Protein AF-A0AAD4F9X4-F1 (afdb_monomer_lite)

Foldseek 3Di:
DDDDDDDDDPDDDPQWFDKDWPPPPWLDDDSVQQLPPDASPSQDADPDAAAAEQFWAKTKMFTSDQKKKKFKFKDWDRRCRRVRDHGQFAIFMKGDGTIAMPGTRHRDPPDPDAQQTKMKMKMWIATAVAFIGIIMGIYGYHNDDPDDCVVRHDDDPGIDTPGGNDPDGNRGDHPDPPPPPPDDDDDDDDDDDDDPDPPPPPDPVPVVVVVVVVVVVVVWAKDPDDQKDWDQDPVQKIFIFGRWTWTDDPVVRDIDTHGDTDTGHPVVVPPVCVVVDDPVVVVVVVVVVVVVVVVVVVVPDDDDDDDDDDDDDDDDDDDDPDDDPDDDDDDD

Structure (mmCIF, N/CA/C/O backbone):
data_AF-A0AAD4F9X4-F1
#
_entry.id   AF-A0AAD4F9X4-F1
#
loop_
_atom_site.group_PDB
_atom_site.id
_atom_site.type_symbol
_atom_site.label_atom_id
_atom_site.label_alt_id
_atom_site.label_comp_id
_atom_site.label_asym_id
_atom_site.label_entity_id
_atom_site.label_seq_id
_atom_site.pdbx_PDB_ins_code
_atom_site.Cartn_x
_atom_site.Cartn_y
_atom_site.Cartn_z
_atom_site.occupancy
_atom_site.B_iso_or_equiv
_atom_site.auth_seq_id
_atom_site.auth_comp_id
_atom_site.auth_asym_id
_atom_site.auth_atom_id
_atom_site.pdbx_PDB_model_num
ATOM 1 N N . MET A 1 1 ? -19.980 61.143 -4.850 1.00 38.59 1 MET A N 1
ATOM 2 C CA . MET A 1 1 ? -19.445 60.083 -3.972 1.00 38.59 1 MET A CA 1
ATOM 3 C C . MET A 1 1 ? -20.298 58.841 -4.179 1.00 38.59 1 MET A C 1
ATOM 5 O O . MET A 1 1 ? -21.405 58.800 -3.669 1.00 38.59 1 MET A O 1
ATOM 9 N N . PHE A 1 2 ? -19.834 57.884 -4.979 1.00 37.16 2 PHE A N 1
ATOM 10 C CA . PHE A 1 2 ? -20.423 56.544 -5.066 1.00 37.16 2 PHE A CA 1
ATOM 11 C C . PHE A 1 2 ? -19.309 55.560 -4.696 1.00 37.16 2 PHE A C 1
ATOM 13 O O . PHE A 1 2 ? -18.229 55.668 -5.282 1.00 37.16 2 PHE A O 1
ATOM 20 N N . PRO A 1 3 ? -19.492 54.681 -3.697 1.00 50.50 3 PRO A N 1
ATOM 21 C CA . PRO A 1 3 ? -18.441 53.762 -3.300 1.00 50.50 3 PRO A CA 1
ATOM 22 C C . PRO A 1 3 ? -18.391 52.590 -4.286 1.00 50.50 3 PRO A C 1
ATOM 24 O O . PRO A 1 3 ? -19.391 51.917 -4.531 1.00 50.50 3 PRO A O 1
ATOM 27 N N . ASN A 1 4 ? -17.207 52.355 -4.851 1.00 44.97 4 ASN A N 1
ATOM 28 C CA . ASN A 1 4 ? -16.884 51.159 -5.622 1.00 44.97 4 ASN A CA 1
ATOM 29 C C . ASN A 1 4 ? -16.900 49.941 -4.686 1.00 44.97 4 ASN A C 1
ATOM 31 O O . ASN A 1 4 ? -15.970 49.759 -3.904 1.00 44.97 4 ASN A O 1
ATOM 35 N N . SER A 1 5 ? -17.930 49.096 -4.770 1.00 50.75 5 SER A N 1
ATOM 36 C CA . SER A 1 5 ? -17.864 47.742 -4.209 1.00 50.75 5 SER A CA 1
ATOM 37 C C . SER A 1 5 ? -17.193 46.822 -5.221 1.00 50.75 5 SER A C 1
ATOM 39 O O . SER A 1 5 ? -17.798 46.409 -6.209 1.00 50.75 5 SER A O 1
ATOM 41 N N . VAL A 1 6 ? -15.916 46.538 -4.978 1.00 49.56 6 VAL A N 1
ATOM 42 C CA . VAL A 1 6 ? -15.156 45.495 -5.667 1.00 49.56 6 VAL A CA 1
ATOM 43 C C . VAL A 1 6 ? -15.648 44.149 -5.140 1.00 49.56 6 VAL A C 1
ATOM 45 O O . VAL A 1 6 ? -15.433 43.815 -3.978 1.00 49.56 6 VAL A O 1
ATOM 48 N N . LEU A 1 7 ? -16.345 43.391 -5.986 1.00 49.72 7 LEU A N 1
ATOM 49 C CA . LEU A 1 7 ? -16.761 42.022 -5.698 1.00 49.72 7 LEU A CA 1
ATOM 50 C C . LEU A 1 7 ? -15.552 41.099 -5.913 1.00 49.72 7 LEU A C 1
ATOM 52 O O . LEU A 1 7 ? -15.241 40.716 -7.039 1.00 49.72 7 LEU A O 1
ATOM 56 N N . THR A 1 8 ? -14.833 40.779 -4.841 1.00 45.91 8 THR A N 1
ATOM 57 C CA . THR A 1 8 ? -13.779 39.758 -4.845 1.00 45.91 8 THR A CA 1
ATOM 58 C C . THR A 1 8 ? -14.410 38.376 -5.019 1.00 45.91 8 THR A C 1
ATOM 60 O O . THR A 1 8 ? -14.982 37.829 -4.077 1.00 45.91 8 THR A O 1
ATOM 63 N N . LEU A 1 9 ? -14.317 37.807 -6.226 1.00 49.47 9 LEU A N 1
ATOM 64 C CA . LEU A 1 9 ? -14.538 36.378 -6.460 1.00 49.47 9 LEU A CA 1
ATOM 65 C C . LEU A 1 9 ? -13.417 35.607 -5.747 1.00 49.47 9 LEU A C 1
ATOM 67 O O . LEU A 1 9 ? -12.280 35.584 -6.216 1.00 49.47 9 LEU A O 1
ATOM 71 N N . ALA A 1 10 ? -13.725 35.001 -4.603 1.00 47.09 10 ALA A N 1
ATOM 72 C CA . ALA A 1 10 ? -12.847 34.023 -3.978 1.00 47.09 10 ALA A CA 1
ATOM 73 C C . ALA A 1 10 ? -12.822 32.767 -4.864 1.00 47.09 10 ALA A C 1
ATOM 75 O O . ALA A 1 10 ? -13.781 31.996 -4.892 1.00 47.09 10 ALA A O 1
ATOM 76 N N . PHE A 1 11 ? -11.746 32.591 -5.630 1.00 42.88 11 PHE A N 1
ATOM 77 C CA . PHE A 1 11 ? -11.423 31.310 -6.247 1.00 42.88 11 PHE A CA 1
ATOM 78 C C . PHE A 1 11 ? -11.054 30.339 -5.121 1.00 42.88 11 PHE A C 1
ATOM 80 O O . PHE A 1 11 ? -9.988 30.462 -4.521 1.00 42.88 11 PHE A O 1
ATOM 87 N N . LEU A 1 12 ? -11.950 29.403 -4.802 1.00 43.31 12 LEU A N 1
ATOM 88 C CA . LEU A 1 12 ? -11.585 28.212 -4.039 1.00 43.31 12 LEU A CA 1
ATOM 89 C C . LEU A 1 12 ? -10.582 27.415 -4.892 1.00 43.31 12 LEU A C 1
ATOM 91 O O . LEU A 1 12 ? -10.897 27.131 -6.052 1.00 43.31 12 LEU A O 1
ATOM 95 N N . PRO A 1 13 ? -9.380 27.093 -4.382 1.00 45.94 13 PRO A N 1
ATOM 96 C CA . PRO A 1 13 ? -8.468 26.217 -5.099 1.00 45.94 13 PRO A CA 1
ATOM 97 C C . PRO A 1 13 ? -9.137 24.848 -5.226 1.00 45.94 13 PRO A C 1
ATOM 99 O O . PRO A 1 13 ? -9.609 24.298 -4.233 1.00 45.94 13 PRO A O 1
ATOM 102 N N . LEU A 1 14 ? -9.205 24.309 -6.444 1.00 48.84 14 LEU A N 1
ATOM 103 C CA . LEU A 1 14 ? -9.504 22.893 -6.620 1.00 48.84 14 LEU A CA 1
ATOM 104 C C . LEU A 1 14 ? -8.343 22.126 -5.981 1.00 48.84 14 LEU A C 1
ATOM 106 O O . LEU A 1 14 ? -7.238 22.133 -6.518 1.00 48.84 14 LEU A O 1
ATOM 110 N N . SER A 1 15 ? -8.563 21.547 -4.801 1.00 52.28 15 SER A N 1
ATOM 111 C CA . SER A 1 15 ? -7.583 20.674 -4.160 1.00 52.28 15 SER A CA 1
ATOM 112 C C . SER A 1 15 ? -7.560 19.354 -4.918 1.00 52.28 15 SER A C 1
ATOM 114 O O . SER A 1 15 ? -8.462 18.527 -4.787 1.00 52.28 15 SER A O 1
ATOM 116 N N . LEU A 1 16 ? -6.548 19.197 -5.758 1.00 60.75 16 LEU A N 1
ATOM 117 C CA . LEU A 1 16 ? -6.219 17.943 -6.415 1.00 60.75 16 LEU A CA 1
ATOM 118 C C . LEU A 1 16 ? -5.793 16.923 -5.337 1.00 60.75 16 LEU A C 1
ATOM 120 O O . LEU A 1 16 ? -5.043 17.265 -4.429 1.00 60.75 16 LEU A O 1
ATOM 124 N N . ALA A 1 17 ? -6.339 15.702 -5.370 1.00 75.81 17 ALA A N 1
ATOM 125 C CA . ALA A 1 17 ? -6.185 14.708 -4.297 1.00 75.81 17 ALA A CA 1
ATOM 126 C C . ALA A 1 17 ? -4.885 13.882 -4.380 1.00 75.81 17 ALA A C 1
ATOM 128 O O . ALA A 1 17 ? -4.858 12.722 -3.972 1.00 75.81 17 ALA A O 1
ATOM 129 N N . HIS A 1 18 ? -3.836 14.473 -4.943 1.00 90.25 18 HIS A N 1
ATOM 130 C CA . HIS A 1 18 ? -2.575 13.824 -5.279 1.00 90.25 18 HIS A CA 1
ATOM 131 C C . HIS A 1 18 ? -1.761 13.447 -4.040 1.00 90.25 18 HIS A C 1
ATOM 133 O O . HIS A 1 18 ? -1.942 13.981 -2.937 1.00 90.25 18 HIS A O 1
ATOM 139 N N . PHE A 1 19 ? -0.853 12.493 -4.215 1.00 95.06 19 PHE A N 1
ATOM 140 C CA . PHE A 1 19 ? 0.138 12.164 -3.197 1.00 95.06 19 PHE A CA 1
ATOM 141 C C . PHE A 1 19 ? 1.495 11.913 -3.846 1.00 95.06 19 PHE A C 1
ATOM 143 O O . PHE A 1 19 ? 1.617 11.845 -5.060 1.00 95.06 19 PHE A O 1
ATOM 150 N N . GLN A 1 20 ? 2.558 11.789 -3.057 1.00 96.62 20 GLN A N 1
ATOM 151 C CA . GLN A 1 20 ? 3.871 11.391 -3.572 1.00 96.62 20 GLN A CA 1
ATOM 152 C C . GLN A 1 20 ? 4.483 10.314 -2.690 1.00 96.62 20 GLN A C 1
ATOM 154 O O . GLN A 1 20 ? 4.609 10.501 -1.480 1.00 96.62 20 GLN A O 1
ATOM 159 N N . LEU A 1 21 ? 4.918 9.211 -3.295 1.00 97.69 21 LEU A N 1
ATOM 160 C CA . LEU A 1 21 ? 5.716 8.192 -2.621 1.00 97.69 21 LEU A CA 1
ATOM 161 C C . LEU A 1 21 ? 7.178 8.656 -2.562 1.00 97.69 21 LEU A C 1
ATOM 163 O O . LEU A 1 21 ? 7.854 8.745 -3.586 1.00 97.69 21 LEU A O 1
ATOM 167 N N . LYS A 1 22 ? 7.663 8.991 -1.362 1.00 96.88 22 LYS A N 1
ATOM 168 C CA . LYS A 1 22 ? 9.029 9.495 -1.135 1.00 96.88 22 LYS A CA 1
ATOM 169 C C . LYS A 1 22 ? 10.004 8.393 -0.734 1.00 96.88 22 LYS A C 1
ATOM 171 O O . LYS A 1 22 ? 11.167 8.444 -1.124 1.00 96.88 22 LYS A O 1
ATOM 176 N N . PHE A 1 23 ? 9.536 7.422 0.045 1.00 97.12 23 PHE A N 1
ATOM 177 C CA . PHE A 1 23 ? 10.316 6.254 0.433 1.00 97.12 23 PHE A CA 1
ATOM 178 C C . PHE A 1 23 ? 9.410 5.016 0.535 1.00 97.12 23 PHE A C 1
ATOM 180 O O . PHE A 1 23 ? 8.341 5.124 1.133 1.00 97.12 23 PHE A O 1
ATOM 187 N N . PRO A 1 24 ? 9.823 3.840 0.033 1.00 97.00 24 PRO A N 1
ATOM 188 C CA . PRO A 1 24 ? 10.996 3.595 -0.816 1.00 97.00 24 PRO A CA 1
ATOM 189 C C . PRO A 1 24 ? 10.985 4.433 -2.102 1.00 97.00 24 PRO A C 1
ATOM 191 O O . PRO A 1 24 ? 9.965 5.036 -2.432 1.00 97.00 24 PRO A O 1
ATOM 194 N N . ALA A 1 25 ? 12.124 4.529 -2.796 1.00 96.38 25 ALA A N 1
ATOM 195 C CA . ALA A 1 25 ? 12.225 5.382 -3.980 1.00 96.38 25 ALA A CA 1
ATOM 196 C C . ALA A 1 25 ? 11.179 4.970 -5.032 1.00 96.38 25 ALA A C 1
ATOM 198 O O . ALA A 1 25 ? 11.119 3.803 -5.425 1.00 96.38 25 ALA A O 1
ATOM 199 N N . SER A 1 26 ? 10.335 5.916 -5.452 1.00 96.62 26 SER A N 1
ATOM 200 C CA . SER A 1 26 ? 9.275 5.646 -6.421 1.00 96.62 26 SER A CA 1
ATOM 201 C C . SER A 1 26 ? 9.825 5.498 -7.840 1.00 96.62 26 SER A C 1
ATOM 203 O O . SER A 1 26 ? 10.884 6.036 -8.183 1.00 96.62 26 SER A O 1
ATOM 205 N N . ARG A 1 27 ? 9.073 4.795 -8.695 1.00 96.56 27 ARG A N 1
ATOM 206 C CA . ARG A 1 27 ? 9.370 4.662 -10.132 1.00 96.56 27 ARG A CA 1
ATOM 207 C C . ARG A 1 27 ? 9.396 6.003 -10.856 1.00 96.56 27 ARG A C 1
ATOM 209 O O . ARG A 1 27 ? 10.154 6.184 -11.807 1.00 96.56 27 ARG A O 1
ATOM 216 N N . GLY A 1 28 ? 8.587 6.932 -10.374 1.00 94.75 28 GLY A N 1
ATOM 217 C CA . GLY A 1 28 ? 8.412 8.273 -10.893 1.00 94.75 28 GLY A CA 1
ATOM 218 C C . GLY A 1 28 ? 7.089 8.844 -10.401 1.00 94.75 28 GLY A C 1
ATOM 219 O O . GLY A 1 28 ? 6.343 8.180 -9.680 1.00 94.75 28 GLY A O 1
ATOM 220 N N . PHE A 1 29 ? 6.821 10.089 -10.778 1.00 95.38 29 PHE A N 1
ATOM 221 C CA . PHE A 1 29 ? 5.595 10.787 -10.421 1.00 95.38 29 PHE A CA 1
ATOM 222 C C . PHE A 1 29 ? 5.239 11.826 -11.488 1.00 95.38 29 PHE A C 1
ATOM 224 O O . PHE A 1 29 ? 6.117 12.524 -12.003 1.00 95.38 29 PHE A O 1
ATOM 231 N N . THR A 1 30 ? 3.957 11.912 -11.839 1.00 93.94 30 THR A N 1
ATOM 232 C CA . THR A 1 30 ? 3.375 12.955 -12.694 1.00 93.94 30 THR A CA 1
ATOM 233 C C . THR A 1 30 ? 1.878 13.037 -12.413 1.00 93.94 30 THR A C 1
ATOM 235 O O . THR A 1 30 ? 1.176 12.035 -12.545 1.00 93.94 30 THR A O 1
ATOM 238 N N . ASP A 1 31 ? 1.394 14.233 -12.077 1.00 89.81 31 ASP A N 1
ATOM 239 C CA . ASP A 1 31 ? 0.005 14.475 -11.665 1.00 89.81 31 ASP A CA 1
ATOM 240 C C . ASP A 1 31 ? -1.024 13.977 -12.688 1.00 89.81 31 ASP A C 1
ATOM 242 O O . ASP A 1 31 ? -2.064 13.422 -12.327 1.00 89.81 31 ASP A O 1
ATOM 246 N N . ASP A 1 32 ? -0.723 14.154 -13.975 1.00 90.69 32 ASP A N 1
ATOM 247 C CA . ASP A 1 32 ? -1.632 13.834 -15.078 1.00 90.69 32 ASP A CA 1
ATOM 248 C C . ASP A 1 32 ? -1.873 12.329 -15.236 1.00 90.69 32 ASP A C 1
ATOM 250 O O . ASP A 1 32 ? -2.932 11.904 -15.702 1.00 90.69 32 ASP A O 1
ATOM 254 N N . THR A 1 33 ? -0.882 11.512 -14.881 1.00 93.62 33 THR A N 1
ATOM 255 C CA . THR A 1 33 ? -0.915 10.063 -15.097 1.00 93.62 33 THR A CA 1
ATOM 256 C C . THR A 1 33 ? -1.062 9.278 -13.810 1.00 93.62 33 THR A C 1
ATOM 258 O O . THR A 1 33 ? -1.193 8.064 -13.884 1.00 93.62 33 THR A O 1
ATOM 261 N N . GLU A 1 34 ? -1.108 9.925 -12.644 1.00 93.69 34 GLU A N 1
ATOM 262 C CA . GLU A 1 34 ? -1.166 9.243 -11.347 1.00 93.69 34 GLU A CA 1
ATOM 263 C C . GLU A 1 34 ? -2.391 8.316 -11.206 1.00 93.69 34 GLU A C 1
ATOM 265 O O . GLU A 1 34 ? -2.328 7.279 -10.552 1.00 93.69 34 GLU A O 1
ATOM 270 N N . SER A 1 35 ? -3.494 8.628 -11.891 1.00 92.88 35 SER A N 1
ATOM 271 C CA . SER A 1 35 ? -4.690 7.768 -11.946 1.00 92.88 35 SER A CA 1
ATOM 272 C C . SER A 1 35 ? -4.563 6.548 -12.875 1.00 92.88 35 SER A C 1
ATOM 274 O O . SER A 1 35 ? -5.440 5.680 -12.891 1.00 92.88 35 SER A O 1
ATOM 276 N N . ASN A 1 36 ? -3.478 6.445 -13.647 1.00 93.69 36 ASN A N 1
ATOM 277 C CA . ASN A 1 36 ? -3.236 5.322 -14.543 1.00 93.69 36 ASN A CA 1
ATOM 278 C C . ASN A 1 36 ? -2.684 4.136 -13.753 1.00 93.69 36 ASN A C 1
ATOM 280 O O . ASN A 1 36 ? -1.540 4.124 -13.302 1.00 93.69 36 ASN A O 1
ATOM 284 N N . PHE A 1 37 ? -3.499 3.103 -13.622 1.00 93.19 37 PHE A N 1
ATOM 285 C CA . PHE A 1 37 ? -3.077 1.829 -13.062 1.00 93.19 37 PHE A CA 1
ATOM 286 C C . PHE A 1 37 ? -2.064 1.118 -13.992 1.00 93.19 37 PHE A C 1
ATOM 288 O O . PHE A 1 37 ? -2.270 1.150 -15.208 1.00 93.19 37 PHE A O 1
ATOM 295 N N . PRO A 1 38 ? -1.049 0.403 -13.461 1.00 94.31 38 PRO A N 1
ATOM 296 C CA . PRO A 1 38 ? -0.793 0.141 -12.040 1.00 94.31 38 PRO A CA 1
ATOM 297 C C . PRO A 1 38 ? 0.112 1.143 -11.319 1.00 94.31 38 PRO A C 1
ATOM 299 O O . PRO A 1 38 ? 0.056 1.193 -10.095 1.00 94.31 38 PRO A O 1
ATOM 302 N N . CYS A 1 39 ? 0.953 1.907 -12.012 1.00 96.81 39 CYS A N 1
ATOM 303 C CA . CYS A 1 39 ? 2.027 2.667 -11.359 1.00 96.81 39 CYS A CA 1
ATOM 304 C C . CYS A 1 39 ? 2.029 4.157 -11.712 1.00 96.81 39 CYS A C 1
ATOM 306 O O . CYS A 1 39 ? 3.088 4.777 -11.792 1.00 96.81 39 CYS A O 1
ATOM 308 N N . GLY A 1 40 ? 0.856 4.732 -11.969 1.00 94.94 40 GLY A N 1
ATOM 309 C CA . GLY A 1 40 ? 0.718 6.152 -12.278 1.00 94.94 40 GLY A CA 1
ATOM 310 C C . GLY A 1 40 ? 1.330 6.527 -13.630 1.00 94.94 40 GLY A C 1
ATOM 311 O O . GLY A 1 40 ? 1.842 7.632 -13.794 1.00 94.94 40 GLY A O 1
ATOM 312 N N . GLY A 1 41 ? 1.344 5.589 -14.586 1.00 95.00 41 GLY A N 1
ATOM 313 C CA . GLY A 1 41 ? 2.007 5.735 -15.887 1.00 95.00 41 GLY A CA 1
ATOM 314 C C . GLY A 1 41 ? 3.499 5.374 -15.907 1.00 95.00 41 GLY A C 1
ATOM 315 O O . GLY A 1 41 ? 4.118 5.458 -16.965 1.00 95.00 41 GLY A O 1
ATOM 316 N N . PHE A 1 42 ? 4.077 4.947 -14.777 1.00 96.12 42 PHE A N 1
ATOM 317 C CA . PHE A 1 42 ? 5.467 4.484 -14.665 1.00 96.12 42 PHE A CA 1
ATOM 318 C C . PHE A 1 42 ? 5.537 2.951 -14.557 1.00 96.12 42 PHE A C 1
ATOM 320 O O . PHE A 1 42 ? 5.927 2.385 -13.532 1.00 96.12 42 PHE A O 1
ATOM 327 N N . ASP A 1 43 ? 5.119 2.263 -15.618 1.00 93.88 43 ASP A N 1
ATOM 328 C CA . ASP A 1 43 ? 4.923 0.804 -15.596 1.00 93.88 43 ASP A CA 1
ATOM 329 C C . ASP A 1 43 ? 6.231 0.005 -15.724 1.00 93.88 43 ASP A C 1
ATOM 331 O O . ASP A 1 43 ? 6.293 -1.161 -15.320 1.00 93.88 43 ASP A O 1
ATOM 335 N N . ASP A 1 44 ? 7.299 0.643 -16.208 1.00 94.25 44 ASP A N 1
ATOM 336 C CA . ASP A 1 44 ? 8.627 0.044 -16.299 1.00 94.25 44 ASP A CA 1
ATOM 337 C C . ASP A 1 44 ? 9.311 -0.032 -14.930 1.00 94.25 44 ASP A C 1
ATOM 339 O O . ASP A 1 44 ? 9.380 0.935 -14.172 1.00 94.25 44 ASP A O 1
ATOM 343 N N . VAL A 1 45 ? 9.858 -1.207 -14.630 1.00 94.50 45 VAL A N 1
ATOM 344 C CA . VAL A 1 45 ? 10.594 -1.486 -13.394 1.00 94.50 45 VAL A CA 1
ATOM 345 C C . VAL A 1 45 ? 11.928 -0.733 -13.377 1.00 94.50 45 VAL A C 1
ATOM 347 O O . VAL A 1 45 ? 12.672 -0.732 -14.362 1.00 94.50 45 VAL A O 1
ATOM 350 N N . GLN A 1 46 ? 12.286 -0.151 -12.233 1.00 91.81 46 GLN A N 1
ATOM 351 C CA . GLN A 1 46 ? 13.580 0.493 -12.034 1.00 91.81 46 GLN A CA 1
ATOM 352 C C . GLN A 1 46 ? 14.726 -0.519 -11.929 1.00 91.81 46 GLN A C 1
ATOM 354 O O . GLN A 1 46 ? 14.638 -1.549 -11.259 1.00 91.81 46 GLN A O 1
ATOM 359 N N . GLN A 1 47 ? 15.860 -0.176 -12.546 1.00 88.94 47 GLN A N 1
ATOM 360 C CA . GLN A 1 47 ? 17.083 -0.980 -12.453 1.00 88.94 47 GLN A CA 1
ATOM 361 C C . GLN A 1 47 ? 17.696 -0.937 -11.050 1.00 88.94 47 GLN A C 1
ATOM 363 O O . GLN A 1 47 ? 18.226 -1.936 -10.565 1.00 88.94 47 GLN A O 1
ATOM 368 N N . GLN A 1 48 ? 17.622 0.223 -10.395 1.00 93.56 48 GLN A N 1
ATOM 369 C CA . GLN A 1 48 ? 18.088 0.407 -9.029 1.00 93.56 48 GLN A CA 1
ATOM 370 C C . GLN A 1 48 ? 16.905 0.263 -8.075 1.00 93.56 48 GLN A C 1
ATOM 372 O O . GLN A 1 48 ? 15.996 1.086 -8.084 1.00 93.56 48 GLN A O 1
ATOM 377 N N . ARG A 1 49 ? 16.937 -0.789 -7.256 1.00 96.00 49 ARG A N 1
ATOM 378 C CA . ARG A 1 49 ? 15.911 -1.076 -6.251 1.00 96.00 49 ARG A CA 1
ATOM 379 C C . ARG A 1 49 ? 16.340 -0.590 -4.880 1.00 96.00 49 ARG A C 1
ATOM 381 O O . ARG A 1 49 ? 17.531 -0.562 -4.578 1.00 96.00 49 ARG A O 1
ATOM 388 N N . THR A 1 50 ? 15.363 -0.248 -4.051 1.00 96.31 50 THR A N 1
ATOM 389 C CA . THR A 1 50 ? 15.602 0.100 -2.645 1.00 96.31 50 THR A CA 1
ATOM 390 C C . THR A 1 50 ? 15.615 -1.166 -1.791 1.00 96.31 50 THR A C 1
ATOM 392 O O . THR A 1 50 ? 14.721 -2.000 -1.918 1.00 96.31 50 THR A O 1
ATOM 395 N N . ASP A 1 51 ? 16.584 -1.315 -0.894 1.00 97.06 51 ASP A N 1
ATOM 396 C CA . ASP A 1 51 ? 16.567 -2.418 0.071 1.00 97.06 51 ASP A CA 1
ATOM 397 C C . ASP A 1 51 ? 15.447 -2.201 1.098 1.00 97.06 51 ASP A C 1
ATOM 399 O O . ASP A 1 51 ? 15.375 -1.152 1.743 1.00 97.06 51 ASP A O 1
ATOM 403 N N . PHE A 1 52 ? 14.571 -3.193 1.257 1.00 96.75 52 PHE A N 1
ATOM 404 C CA . PHE A 1 52 ? 13.404 -3.117 2.133 1.00 96.75 52 PHE A CA 1
ATOM 405 C C . PHE A 1 52 ? 13.363 -4.316 3.098 1.00 96.75 52 PHE A C 1
ATOM 407 O O . PHE A 1 52 ? 13.433 -5.460 2.641 1.00 96.75 52 PHE A O 1
ATOM 414 N N . PRO A 1 53 ? 13.268 -4.107 4.425 1.00 95.75 53 PRO A N 1
ATOM 415 C CA . PRO A 1 53 ? 13.255 -5.199 5.388 1.00 95.75 53 PRO A CA 1
ATOM 416 C C . PRO A 1 53 ? 12.026 -6.093 5.227 1.00 95.75 53 PRO A C 1
ATOM 418 O O . PRO A 1 53 ? 10.894 -5.614 5.276 1.00 95.75 53 PRO A O 1
ATOM 421 N N . ILE A 1 54 ? 12.235 -7.408 5.151 1.00 95.12 54 ILE A 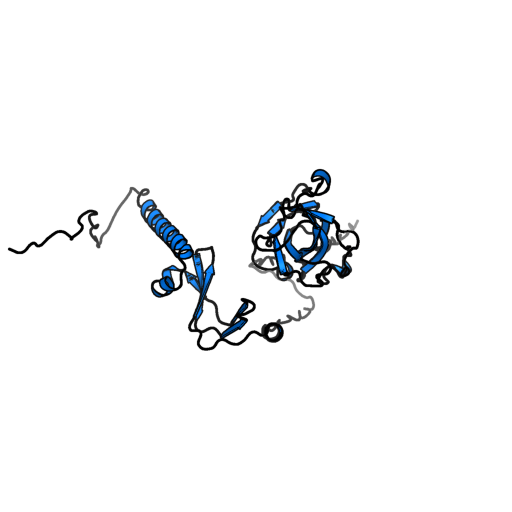N 1
ATOM 422 C CA . ILE A 1 54 ? 11.146 -8.402 5.139 1.00 95.12 54 ILE A CA 1
ATOM 423 C C . ILE A 1 54 ? 10.267 -8.255 6.391 1.00 95.12 54 ILE A C 1
ATOM 425 O O . ILE A 1 54 ? 9.041 -8.335 6.310 1.00 95.12 54 ILE A O 1
ATOM 429 N N . GLY A 1 55 ? 10.901 -8.000 7.542 1.00 92.38 55 GLY A N 1
ATOM 430 C CA . GLY A 1 55 ? 10.236 -7.866 8.839 1.00 92.38 55 GLY A CA 1
ATOM 431 C C . GLY A 1 55 ? 9.496 -6.546 9.069 1.00 92.38 55 GLY A C 1
ATOM 432 O O . GLY A 1 55 ? 8.852 -6.414 10.104 1.00 92.38 55 GLY A O 1
ATOM 433 N N . GLY A 1 56 ? 9.573 -5.586 8.144 1.00 93.06 56 GLY A N 1
ATOM 434 C CA . GLY A 1 56 ? 8.927 -4.283 8.292 1.00 93.06 56 GLY A CA 1
ATOM 435 C C . GLY A 1 56 ? 9.852 -3.119 7.968 1.00 93.06 56 GLY A C 1
ATOM 436 O O . GLY A 1 56 ? 10.898 -2.958 8.595 1.00 93.06 56 GLY A O 1
ATOM 437 N N . GLY A 1 57 ? 9.450 -2.286 7.011 1.00 94.44 57 GLY A N 1
ATOM 438 C CA . GLY A 1 57 ? 10.113 -1.023 6.691 1.00 94.44 57 GLY A CA 1
ATOM 439 C C . GLY A 1 57 ? 9.127 0.146 6.650 1.00 94.44 57 GLY A C 1
ATOM 440 O O . GLY A 1 57 ? 7.919 -0.077 6.519 1.00 94.44 57 GLY A O 1
ATOM 441 N N . PRO A 1 58 ? 9.613 1.393 6.762 1.00 96.88 58 PRO A N 1
ATOM 442 C CA . PRO A 1 58 ? 8.759 2.558 6.646 1.00 96.88 58 PRO A CA 1
ATOM 443 C C . PRO A 1 58 ? 8.328 2.796 5.198 1.00 96.88 58 PRO A C 1
ATOM 445 O O . PRO A 1 58 ? 9.076 2.518 4.258 1.00 96.88 58 PRO A O 1
ATOM 448 N N . ILE A 1 59 ? 7.148 3.385 5.028 1.00 97.81 59 ILE A N 1
ATOM 449 C CA . ILE A 1 59 ? 6.705 3.977 3.765 1.00 97.81 59 ILE A CA 1
ATOM 450 C C . ILE A 1 59 ? 6.410 5.453 4.017 1.00 97.81 59 ILE A C 1
ATOM 452 O O . ILE A 1 59 ? 5.506 5.787 4.781 1.00 97.81 59 ILE A O 1
ATOM 456 N N . GLN A 1 60 ? 7.184 6.327 3.375 1.00 97.62 60 GLN A N 1
ATOM 457 C CA . GLN A 1 60 ? 7.034 7.775 3.446 1.00 97.62 60 GLN A CA 1
ATOM 458 C C . GLN A 1 60 ? 6.201 8.276 2.275 1.00 97.62 60 GLN A C 1
ATOM 460 O O . GLN A 1 60 ? 6.588 8.129 1.113 1.00 97.62 60 GLN A O 1
ATOM 465 N N . LEU A 1 61 ? 5.116 8.961 2.603 1.00 97.38 61 LEU A N 1
ATOM 466 C CA . LEU A 1 61 ? 4.222 9.627 1.673 1.00 97.38 61 LEU A CA 1
ATOM 467 C C . LEU A 1 61 ? 4.248 11.139 1.909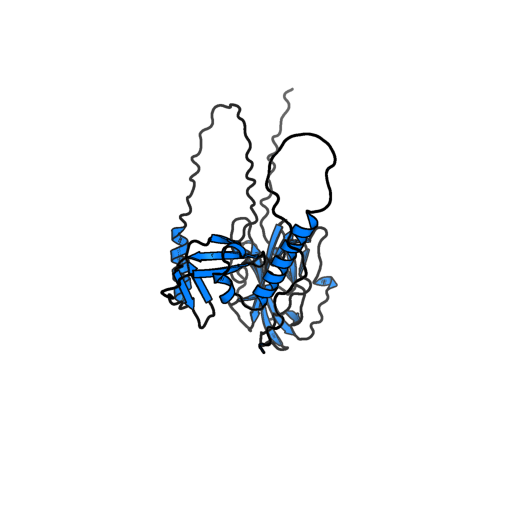 1.00 97.38 61 LEU A C 1
ATOM 469 O O . LEU A 1 61 ? 4.564 11.603 3.007 1.00 97.38 61 LEU A O 1
ATOM 473 N N . HIS A 1 62 ? 3.887 11.895 0.882 1.00 96.19 62 HIS A N 1
ATOM 474 C CA . HIS A 1 62 ? 3.519 13.302 0.973 1.00 96.19 62 HIS A CA 1
ATOM 475 C C . HIS A 1 62 ? 2.068 13.447 0.519 1.00 96.19 62 HIS A C 1
ATOM 477 O O . HIS A 1 62 ? 1.753 13.073 -0.608 1.00 96.19 62 HIS A O 1
ATOM 483 N N . MET A 1 63 ? 1.193 13.935 1.394 1.00 94.44 63 MET A N 1
ATOM 484 C CA . MET A 1 63 ? -0.245 14.048 1.151 1.00 94.44 63 MET A CA 1
ATOM 485 C C . MET A 1 63 ? -0.628 15.476 0.772 1.00 94.44 63 MET A C 1
ATOM 487 O O . MET A 1 63 ? -0.372 16.404 1.541 1.00 94.44 63 MET A O 1
ATOM 491 N N . GLU A 1 64 ? -1.304 15.648 -0.364 1.00 92.25 64 GLU A N 1
ATOM 492 C CA . GLU A 1 64 ? -1.783 16.961 -0.830 1.00 92.25 64 GLU A CA 1
ATOM 493 C C . GLU A 1 64 ? -3.299 17.141 -0.637 1.00 92.25 64 GLU A C 1
ATOM 495 O O . GLU A 1 64 ? -3.868 18.175 -0.989 1.00 92.25 64 GLU A O 1
ATOM 500 N N . HIS A 1 65 ? -3.952 16.173 0.014 1.00 88.75 65 HIS A N 1
ATOM 501 C CA . HIS A 1 65 ? -5.370 16.217 0.353 1.00 88.75 65 HIS A CA 1
ATOM 502 C C . HIS A 1 65 ? -5.588 16.075 1.868 1.00 88.75 65 HIS A C 1
ATOM 504 O O . HIS A 1 65 ? -4.924 15.253 2.498 1.00 88.75 65 HIS A O 1
ATOM 510 N N . PRO A 1 66 ? -6.525 16.834 2.474 1.00 89.12 66 PRO A N 1
ATOM 511 C CA . PRO A 1 66 ? -6.721 16.853 3.925 1.00 89.12 66 PRO A CA 1
ATOM 512 C C . PRO A 1 66 ? -7.238 15.539 4.510 1.00 89.12 66 PRO A C 1
ATOM 514 O O . PRO A 1 66 ? -7.059 15.310 5.701 1.00 89.12 66 PRO A O 1
ATOM 517 N N . GLN A 1 67 ? -7.906 14.705 3.714 1.00 90.88 67 GLN A N 1
ATOM 518 C CA . GLN A 1 67 ? -8.345 13.374 4.123 1.00 90.88 67 GLN A CA 1
ATOM 519 C C . GLN A 1 67 ? -8.221 12.401 2.960 1.00 90.88 67 GLN A C 1
ATOM 521 O O . GLN A 1 67 ? -8.785 12.655 1.894 1.00 90.88 67 GLN A O 1
ATOM 526 N N . THR A 1 68 ? -7.534 11.285 3.182 1.00 92.31 68 THR A N 1
ATOM 527 C CA . THR A 1 68 ? -7.226 10.314 2.132 1.00 92.31 68 THR A CA 1
ATOM 528 C C . THR A 1 68 ? -7.216 8.907 2.701 1.00 92.31 68 THR A C 1
ATOM 530 O O . THR A 1 68 ? -6.593 8.633 3.725 1.00 92.31 68 THR A O 1
ATOM 533 N N . ASN A 1 69 ? -7.885 7.995 2.012 1.00 94.31 69 ASN A N 1
ATOM 534 C CA . ASN A 1 69 ? -7.767 6.570 2.242 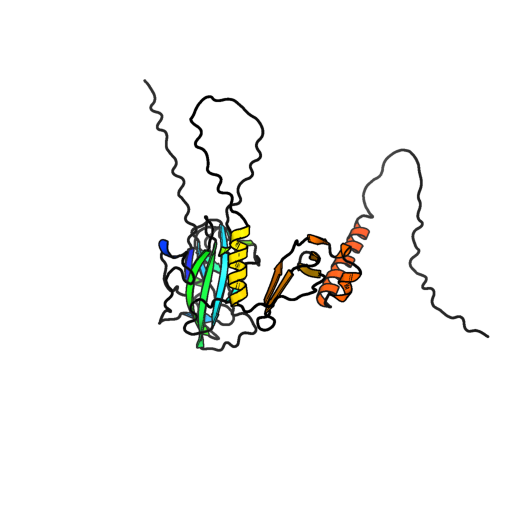1.00 94.31 69 ASN A CA 1
ATOM 535 C C . ASN A 1 69 ? -6.523 6.049 1.533 1.00 94.31 69 ASN A C 1
ATOM 537 O O . ASN A 1 69 ? -6.350 6.293 0.343 1.00 94.31 69 ASN A O 1
ATOM 541 N N . VAL A 1 70 ? -5.690 5.304 2.247 1.00 96.00 70 VAL A N 1
ATOM 542 C CA . VAL A 1 70 ? -4.407 4.787 1.768 1.00 96.00 70 VAL A CA 1
ATOM 543 C C . VAL A 1 70 ? -4.374 3.288 1.997 1.00 96.00 70 VAL A C 1
ATOM 545 O O . VAL A 1 70 ? -4.707 2.835 3.088 1.00 96.00 70 VAL A O 1
ATOM 548 N N . ALA A 1 71 ? -3.938 2.523 1.004 1.00 96.75 71 ALA A N 1
ATOM 549 C CA . ALA A 1 71 ? -3.619 1.107 1.141 1.00 96.75 71 ALA A CA 1
ATOM 550 C C . ALA A 1 71 ? -2.264 0.813 0.497 1.00 96.75 71 ALA A C 1
ATOM 552 O O . ALA A 1 71 ? -1.829 1.525 -0.412 1.00 96.75 71 ALA A O 1
ATOM 553 N N . VAL A 1 72 ? -1.609 -0.251 0.960 1.00 98.00 72 VAL A N 1
ATOM 554 C CA . VAL A 1 72 ? -0.335 -0.698 0.393 1.00 98.00 72 VAL A CA 1
ATOM 555 C C . VAL A 1 72 ? -0.469 -2.139 -0.055 1.00 98.00 72 VAL A C 1
ATOM 557 O O . VAL A 1 72 ? -0.778 -3.031 0.739 1.00 98.00 72 VAL A O 1
ATOM 560 N N . TYR A 1 73 ? -0.188 -2.358 -1.331 1.00 97.25 73 TYR A N 1
ATOM 561 C CA . TYR A 1 73 ? -0.115 -3.668 -1.946 1.00 97.25 73 TYR A CA 1
ATOM 562 C C . TYR A 1 73 ? 1.325 -4.000 -2.325 1.00 97.25 73 TYR A C 1
ATOM 564 O O . TYR A 1 73 ? 2.180 -3.127 -2.475 1.00 97.25 73 TYR A O 1
ATOM 572 N N . MET A 1 74 ? 1.600 -5.285 -2.493 1.00 96.94 74 MET A N 1
ATOM 573 C CA . MET A 1 74 ? 2.882 -5.800 -2.944 1.00 96.94 74 MET A CA 1
ATOM 574 C C . MET A 1 74 ? 2.693 -6.838 -4.042 1.00 96.94 74 MET A C 1
ATOM 576 O O . MET A 1 74 ? 1.659 -7.503 -4.145 1.00 96.94 74 MET A O 1
ATOM 580 N N . ALA A 1 75 ? 3.739 -7.000 -4.839 1.00 96.44 75 ALA A N 1
ATOM 581 C CA . ALA A 1 75 ? 3.897 -8.100 -5.766 1.00 96.44 75 ALA A CA 1
ATOM 582 C C . ALA A 1 75 ? 5.320 -8.653 -5.645 1.00 96.44 75 ALA A C 1
ATOM 584 O O . ALA A 1 75 ? 6.288 -7.892 -5.624 1.00 96.44 75 ALA A O 1
ATOM 585 N N . ILE A 1 76 ? 5.449 -9.977 -5.547 1.00 95.81 76 ILE A N 1
ATOM 586 C CA . ILE A 1 76 ? 6.750 -10.652 -5.471 1.00 95.81 76 ILE A CA 1
ATOM 587 C C . ILE A 1 76 ? 7.207 -11.008 -6.884 1.00 95.81 76 ILE A C 1
ATOM 589 O O . ILE A 1 76 ? 6.448 -11.587 -7.659 1.00 95.81 76 ILE A O 1
ATOM 593 N N . GLY A 1 77 ? 8.456 -10.690 -7.206 1.00 93.69 77 GLY A N 1
ATOM 594 C CA . GLY A 1 77 ? 9.055 -10.941 -8.509 1.00 93.69 77 GLY A CA 1
ATOM 595 C C . GLY A 1 77 ? 9.886 -9.766 -9.015 1.00 93.69 77 GLY A C 1
ATOM 596 O O . GLY A 1 77 ? 9.872 -8.666 -8.467 1.00 93.69 77 GLY A O 1
ATOM 597 N N . ASP A 1 78 ? 10.631 -10.012 -10.091 1.00 93.88 78 ASP A N 1
ATOM 598 C CA . ASP A 1 78 ? 11.432 -8.974 -10.742 1.00 93.88 78 ASP A CA 1
ATOM 599 C C . ASP A 1 78 ? 10.552 -8.015 -11.559 1.00 93.88 78 ASP A C 1
ATOM 601 O O . ASP A 1 78 ? 10.674 -6.805 -11.431 1.00 93.88 78 ASP A O 1
ATOM 605 N N . ASN A 1 79 ? 9.608 -8.518 -12.348 1.00 93.88 79 ASN A N 1
ATOM 606 C CA . ASN A 1 79 ? 8.679 -7.657 -13.072 1.00 93.88 79 ASN A CA 1
ATOM 607 C C . ASN A 1 79 ? 7.244 -8.150 -12.882 1.00 93.88 79 ASN A C 1
ATOM 609 O O . ASN A 1 79 ? 6.818 -9.059 -13.597 1.00 93.88 79 ASN A O 1
ATOM 613 N N . PRO A 1 80 ? 6.515 -7.596 -11.901 1.00 90.06 80 PRO A N 1
ATOM 614 C CA . PRO A 1 80 ? 5.173 -8.063 -11.592 1.00 90.06 80 PRO A CA 1
ATOM 615 C C . PRO A 1 80 ? 4.085 -7.525 -12.529 1.00 90.06 80 PRO A C 1
ATOM 617 O O . PRO A 1 80 ? 2.954 -7.993 -12.431 1.00 90.06 80 PRO A O 1
ATOM 620 N N . GLY A 1 81 ? 4.382 -6.568 -13.420 1.00 92.69 81 GLY A N 1
ATOM 621 C CA . GLY A 1 81 ? 3.359 -5.917 -14.243 1.00 92.69 81 GLY A CA 1
ATOM 622 C C . GLY A 1 81 ? 2.238 -5.323 -13.383 1.00 92.69 81 GLY A C 1
ATOM 623 O O . GLY A 1 81 ? 2.488 -4.458 -12.548 1.00 92.69 81 GLY A O 1
ATOM 624 N N . ASP A 1 82 ? 1.016 -5.821 -13.562 1.00 92.56 82 ASP A N 1
ATOM 625 C CA . ASP A 1 82 ? -0.182 -5.450 -12.801 1.00 92.56 82 ASP A CA 1
ATOM 626 C C . ASP A 1 82 ? -0.507 -6.378 -11.609 1.00 92.56 82 ASP A C 1
ATOM 628 O O . ASP A 1 82 ? -1.531 -6.204 -10.947 1.00 92.56 82 ASP A O 1
ATOM 632 N N . GLY A 1 83 ? 0.360 -7.344 -11.294 1.00 92.38 83 GLY A N 1
ATOM 633 C CA . GLY A 1 83 ? 0.134 -8.424 -10.323 1.00 92.38 83 GLY A CA 1
ATOM 634 C C . GLY A 1 83 ? 0.138 -8.044 -8.833 1.00 92.38 83 GLY A C 1
ATOM 635 O O . GLY A 1 83 ? 0.527 -8.865 -8.002 1.00 92.38 83 GLY A O 1
ATOM 636 N N . PHE A 1 84 ? -0.266 -6.827 -8.462 1.00 93.88 84 PHE A N 1
ATOM 637 C CA . PHE A 1 84 ? -0.319 -6.351 -7.073 1.00 93.88 84 PHE A CA 1
ATOM 638 C C . PHE A 1 84 ? -1.502 -6.959 -6.305 1.00 93.88 84 PHE A C 1
ATOM 640 O O . PHE A 1 84 ? -2.559 -6.350 -6.165 1.00 93.88 84 PHE A O 1
ATOM 647 N N . SER A 1 85 ? -1.332 -8.189 -5.814 1.00 91.12 85 SER A N 1
ATOM 648 C CA . SER A 1 85 ? -2.385 -8.943 -5.116 1.00 91.12 85 SER A CA 1
ATOM 649 C C . SER A 1 85 ? -2.146 -9.137 -3.616 1.00 91.12 85 SER A C 1
ATOM 651 O O . SER A 1 85 ? -3.041 -9.603 -2.914 1.00 91.12 85 SER A O 1
ATOM 653 N N . ILE A 1 86 ? -0.947 -8.840 -3.111 1.00 94.12 86 ILE A N 1
ATOM 654 C CA . ILE A 1 86 ? -0.597 -9.051 -1.700 1.00 94.12 86 ILE A CA 1
ATOM 655 C C . ILE A 1 86 ? -0.936 -7.785 -0.925 1.00 94.12 86 ILE A C 1
ATOM 657 O O . ILE A 1 86 ? -0.418 -6.722 -1.244 1.00 94.12 86 ILE A O 1
ATOM 661 N N . VAL A 1 87 ? -1.765 -7.888 0.110 1.00 94.81 87 VAL A N 1
ATOM 662 C CA . VAL A 1 87 ? -2.090 -6.750 0.980 1.00 94.81 87 VAL A CA 1
ATOM 663 C C . VAL A 1 87 ? -1.001 -6.603 2.039 1.00 94.81 87 VAL A C 1
ATOM 665 O O . VAL A 1 87 ? -0.921 -7.415 2.954 1.00 94.81 87 VAL A O 1
ATOM 668 N N . ALA A 1 88 ? -0.153 -5.585 1.901 1.00 94.88 88 ALA A N 1
ATOM 669 C CA . ALA A 1 88 ? 0.908 -5.272 2.861 1.00 94.88 88 ALA A CA 1
ATOM 670 C C . ALA A 1 88 ? 0.378 -4.445 4.036 1.00 94.88 88 ALA A C 1
ATOM 672 O O . ALA A 1 88 ? 0.735 -4.677 5.186 1.00 94.88 88 ALA A O 1
ATOM 673 N N . GLN A 1 89 ? -0.494 -3.486 3.724 1.00 95.25 89 GLN A N 1
ATOM 674 C CA . GLN A 1 89 ? -1.183 -2.642 4.686 1.00 95.25 89 GLN A CA 1
ATOM 675 C C . GLN A 1 89 ? -2.639 -2.519 4.249 1.00 95.25 89 GLN A C 1
ATOM 677 O O . GLN A 1 89 ? -2.925 -2.046 3.143 1.00 95.25 89 GLN A O 1
ATOM 682 N N . GLN A 1 90 ? -3.554 -2.938 5.125 1.00 93.88 90 GLN A N 1
ATOM 683 C CA . GLN A 1 90 ? -4.984 -2.746 4.911 1.00 93.88 90 GLN A CA 1
ATOM 684 C C . GLN A 1 90 ? -5.305 -1.250 4.866 1.00 93.88 90 GLN A C 1
ATOM 686 O O . GLN A 1 90 ? -4.609 -0.435 5.476 1.00 93.88 90 GLN A O 1
ATOM 691 N N . GLN A 1 91 ? -6.368 -0.898 4.145 1.00 93.75 91 GLN A N 1
ATOM 692 C CA . GLN A 1 91 ? -6.762 0.489 3.977 1.00 93.75 91 GLN A CA 1
ATOM 693 C C . GLN A 1 91 ? -6.932 1.203 5.328 1.00 93.75 91 GLN A C 1
ATOM 695 O O . GLN A 1 91 ? -7.555 0.692 6.260 1.00 93.75 91 GLN A O 1
ATOM 700 N N . LEU A 1 92 ? -6.385 2.407 5.413 1.00 94.31 92 LEU A N 1
ATOM 701 C CA . LEU A 1 92 ? -6.507 3.316 6.545 1.00 94.31 92 LEU A CA 1
ATOM 702 C C . LEU A 1 92 ? -6.887 4.704 6.041 1.00 94.31 92 LEU A C 1
ATOM 704 O O . LEU A 1 92 ? -6.605 5.048 4.895 1.00 94.31 92 LEU A O 1
ATOM 708 N N . GLN A 1 93 ? -7.542 5.491 6.882 1.00 94.44 93 GLN A N 1
ATOM 709 C CA . GLN A 1 93 ? -7.906 6.867 6.580 1.00 94.44 93 GLN A CA 1
ATOM 710 C C . GLN A 1 93 ? -6.939 7.809 7.288 1.00 94.44 93 GLN A C 1
ATOM 712 O O . GLN A 1 93 ? -6.909 7.884 8.518 1.00 94.44 93 GLN A O 1
ATOM 717 N N . VAL A 1 94 ? -6.163 8.551 6.508 1.00 93.94 94 VAL A N 1
ATOM 718 C CA . VAL A 1 94 ? -5.248 9.586 6.990 1.00 93.94 94 VAL A CA 1
ATOM 719 C C . VAL A 1 94 ? -5.948 10.935 6.929 1.00 93.94 94 VAL A C 1
ATOM 721 O O . VAL A 1 94 ? -6.629 11.236 5.951 1.00 93.94 94 VAL A O 1
ATOM 724 N N . SER A 1 95 ? -5.759 11.750 7.962 1.00 94.00 95 SER A N 1
ATOM 725 C CA . SER A 1 95 ? -6.169 13.149 8.004 1.00 94.00 95 SER A CA 1
ATOM 726 C C . SER A 1 95 ? -4.950 14.044 8.212 1.00 94.00 95 SER A C 1
ATOM 728 O O . SER A 1 95 ? -4.135 13.782 9.098 1.00 94.00 95 SER A O 1
ATOM 730 N N . GLY A 1 96 ? -4.865 15.119 7.433 1.00 91.81 96 GLY A N 1
ATOM 731 C CA . GLY A 1 96 ? -3.798 16.118 7.449 1.00 91.81 96 GLY A CA 1
ATOM 732 C C . GLY A 1 96 ? -3.135 16.307 6.079 1.00 91.81 96 GLY A C 1
ATOM 733 O O . GLY A 1 96 ? -3.413 15.576 5.135 1.00 91.81 96 GLY A O 1
ATOM 734 N N . LEU A 1 97 ? -2.256 17.308 5.985 1.00 92.88 97 LEU A N 1
ATOM 735 C CA . LEU A 1 97 ? -1.489 17.653 4.784 1.00 92.88 97 LEU A CA 1
ATOM 736 C C . LEU A 1 97 ? 0.016 17.537 5.063 1.00 92.88 97 LEU A C 1
ATOM 738 O O . LEU A 1 97 ? 0.481 17.901 6.147 1.00 92.88 97 LEU A O 1
ATOM 742 N N . GLY A 1 98 ? 0.782 17.120 4.057 1.00 94.81 98 GLY A N 1
ATOM 743 C CA . GLY A 1 98 ? 2.238 17.013 4.110 1.00 94.81 98 GLY A CA 1
ATOM 744 C C . GLY A 1 98 ? 2.748 15.597 4.372 1.00 94.81 98 GLY A C 1
ATOM 745 O O . GLY A 1 98 ? 2.134 14.609 3.973 1.00 94.81 98 GLY A O 1
ATOM 746 N N . ASP A 1 99 ? 3.920 15.502 4.998 1.00 96.50 99 ASP A N 1
ATOM 747 C CA . ASP A 1 99 ? 4.649 14.242 5.157 1.00 96.50 99 ASP A CA 1
ATOM 748 C C . ASP A 1 99 ? 3.949 13.287 6.131 1.00 96.50 99 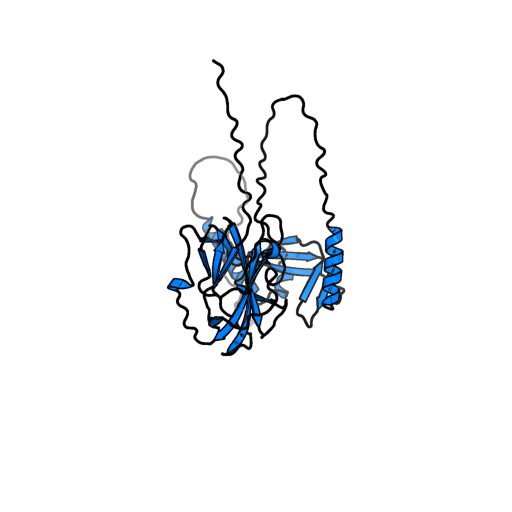ASP A C 1
ATOM 750 O O . ASP A 1 99 ? 3.678 13.641 7.276 1.00 96.50 99 ASP A O 1
ATOM 754 N N . PHE A 1 100 ? 3.702 12.057 5.693 1.00 96.62 100 PHE A N 1
ATOM 755 C CA . PHE A 1 100 ? 3.128 10.982 6.495 1.00 96.62 100 PHE A CA 1
ATOM 756 C C . PHE A 1 100 ? 3.925 9.695 6.328 1.00 96.62 100 PHE A C 1
ATOM 758 O O . PHE A 1 100 ? 4.185 9.261 5.208 1.00 96.62 100 PHE A O 1
ATOM 765 N N . CYS A 1 101 ? 4.279 9.067 7.442 1.00 96.88 101 CYS A N 1
ATOM 766 C CA . CYS A 1 101 ? 5.005 7.812 7.473 1.00 96.88 101 CYS A CA 1
ATOM 767 C C . CYS A 1 101 ? 4.149 6.674 8.034 1.00 96.88 101 CYS A C 1
ATOM 769 O O . CYS A 1 101 ? 3.689 6.719 9.178 1.00 96.88 101 CYS A O 1
ATOM 771 N N . LEU A 1 102 ? 4.049 5.596 7.259 1.00 95.25 102 LEU A N 1
ATOM 772 C CA . LEU A 1 102 ? 3.649 4.278 7.739 1.00 95.25 102 LEU A CA 1
ATOM 773 C C . LEU A 1 102 ? 4.887 3.587 8.311 1.00 95.25 102 LEU A C 1
ATOM 775 O O . LEU A 1 102 ? 5.760 3.181 7.554 1.00 95.25 102 LEU A O 1
ATOM 779 N N . GLY A 1 103 ? 4.990 3.487 9.637 1.00 86.56 103 GLY A N 1
ATOM 780 C CA . GLY A 1 103 ? 6.257 3.163 10.305 1.00 86.56 103 GLY A CA 1
ATOM 781 C C . GLY A 1 103 ? 6.802 1.746 10.084 1.00 86.56 103 GLY A C 1
ATOM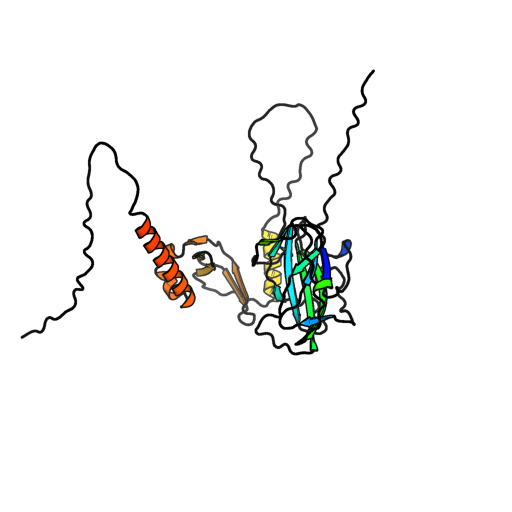 782 O O . GLY A 1 103 ? 8.017 1.570 10.064 1.00 86.56 103 GLY A O 1
ATOM 783 N N . SER A 1 104 ? 5.941 0.737 9.930 1.00 90.88 104 SER A N 1
ATOM 784 C CA . SER A 1 104 ? 6.377 -0.661 9.804 1.00 90.88 104 SER A CA 1
ATOM 785 C C . SER A 1 104 ? 5.426 -1.471 8.930 1.00 90.88 104 SER A C 1
ATOM 787 O O . SER A 1 104 ? 4.554 -2.177 9.433 1.00 90.88 104 SER A O 1
ATOM 789 N N . VAL A 1 105 ? 5.617 -1.394 7.616 1.00 95.25 105 VAL A N 1
ATOM 790 C CA . VAL A 1 105 ? 4.907 -2.233 6.646 1.00 95.25 105 VAL A CA 1
ATOM 791 C C . VAL A 1 105 ? 5.762 -3.459 6.356 1.00 95.25 105 VAL A C 1
ATOM 793 O O . VAL A 1 105 ? 6.858 -3.339 5.810 1.00 95.25 105 VAL A O 1
ATOM 796 N N . ALA A 1 106 ? 5.289 -4.632 6.771 1.00 94.81 106 ALA A N 1
ATOM 797 C CA . ALA A 1 106 ? 6.005 -5.900 6.642 1.00 94.81 106 ALA A CA 1
ATOM 798 C C . ALA A 1 106 ? 5.443 -6.756 5.506 1.00 94.81 106 ALA A C 1
ATOM 800 O O . ALA A 1 106 ? 4.304 -6.580 5.068 1.00 94.81 106 ALA A O 1
ATOM 801 N N . VAL A 1 107 ? 6.236 -7.726 5.051 1.00 94.62 107 VAL A N 1
ATOM 802 C CA . VAL A 1 107 ? 5.743 -8.743 4.121 1.00 94.62 107 VAL A CA 1
ATOM 803 C C . VAL A 1 107 ? 4.806 -9.696 4.877 1.00 94.62 107 VAL A C 1
ATOM 805 O O . VAL A 1 107 ? 5.227 -10.251 5.894 1.00 94.62 107 VAL A O 1
ATOM 808 N N . PRO A 1 108 ? 3.554 -9.911 4.421 1.00 92.31 108 PRO A N 1
ATOM 809 C CA . PRO A 1 108 ? 2.628 -10.818 5.091 1.00 92.31 108 PRO A CA 1
ATOM 810 C C . PRO A 1 108 ? 3.191 -12.232 5.246 1.00 92.31 108 PRO A C 1
ATOM 812 O O . PRO A 1 108 ? 3.877 -12.753 4.361 1.00 92.31 108 PRO A O 1
ATOM 815 N N . ALA A 1 109 ? 2.864 -12.873 6.369 1.00 87.88 109 ALA A N 1
ATOM 816 C CA . ALA A 1 109 ? 3.267 -14.247 6.637 1.00 87.88 109 ALA A CA 1
ATOM 817 C C . ALA A 1 109 ? 2.673 -15.225 5.604 1.00 87.88 109 ALA A C 1
ATOM 819 O O . ALA A 1 109 ? 1.590 -15.005 5.066 1.00 87.88 109 ALA A O 1
ATOM 820 N N . GLY A 1 110 ? 3.375 -16.332 5.347 1.00 84.69 110 GLY A N 1
ATOM 821 C CA . GLY A 1 110 ? 2.934 -17.367 4.400 1.00 84.69 110 GLY A CA 1
ATOM 822 C C . GLY A 1 110 ? 3.408 -17.167 2.957 1.00 84.69 110 GLY A C 1
ATOM 823 O O . GLY A 1 110 ? 3.080 -17.977 2.093 1.00 84.69 110 GLY A O 1
ATOM 824 N N . LEU A 1 111 ? 4.210 -16.132 2.692 1.00 87.81 111 LEU A N 1
ATOM 825 C CA . LEU A 1 111 ? 4.884 -15.934 1.410 1.00 87.81 111 LEU A CA 1
ATOM 826 C C . LEU A 1 111 ? 6.298 -16.529 1.444 1.00 87.81 111 LEU A C 1
ATOM 828 O O . LEU A 1 111 ? 7.055 -16.310 2.387 1.00 87.81 111 LEU A O 1
ATOM 832 N N . ASN A 1 112 ? 6.672 -17.256 0.388 1.00 86.62 112 ASN A N 1
ATOM 833 C CA . ASN A 1 112 ? 8.012 -17.830 0.229 1.00 86.62 112 ASN A CA 1
ATOM 834 C C . ASN A 1 112 ? 9.007 -16.755 -0.240 1.00 86.62 112 ASN A C 1
ATOM 836 O O . ASN A 1 112 ? 9.399 -16.736 -1.406 1.00 86.62 112 ASN A O 1
ATOM 840 N N . VAL A 1 113 ? 9.386 -15.846 0.659 1.00 93.06 113 VAL A N 1
ATOM 841 C CA . VAL A 1 113 ? 10.385 -14.798 0.403 1.00 93.06 113 VAL A CA 1
ATOM 842 C C . VAL A 1 113 ? 11.671 -15.067 1.182 1.00 93.06 113 VAL A C 1
ATOM 844 O O . VAL A 1 113 ? 11.644 -15.532 2.319 1.00 93.06 113 VAL A O 1
ATOM 847 N N . SER A 1 114 ? 12.807 -14.766 0.563 1.00 94.62 114 SER A N 1
ATOM 848 C CA . SER A 1 114 ? 14.135 -14.834 1.178 1.00 94.62 114 SER A CA 1
ATOM 849 C C . SER A 1 114 ? 14.913 -13.540 0.957 1.00 94.62 114 SER A C 1
ATOM 851 O O . SER A 1 114 ? 14.538 -12.713 0.125 1.00 94.62 114 SER A O 1
ATOM 853 N N . ASP A 1 115 ? 16.033 -13.391 1.657 1.00 96.19 115 ASP A N 1
ATOM 854 C CA . ASP A 1 115 ? 16.996 -12.317 1.406 1.00 96.19 115 ASP A CA 1
ATOM 855 C C . ASP A 1 115 ? 17.367 -12.244 -0.088 1.00 96.19 115 ASP A C 1
ATOM 857 O O . ASP A 1 115 ? 17.615 -13.272 -0.726 1.00 96.19 115 ASP A O 1
ATOM 861 N N . GLY A 1 116 ? 17.328 -11.040 -0.660 1.00 96.38 116 GLY A N 1
ATOM 862 C CA . GLY A 1 116 ? 17.552 -10.787 -2.084 1.00 96.38 116 GLY A CA 1
ATOM 863 C C . GLY A 1 116 ? 16.321 -10.965 -2.983 1.00 96.38 116 GLY A C 1
ATOM 864 O O . GLY A 1 116 ? 16.420 -10.750 -4.193 1.00 96.38 116 GLY A O 1
ATOM 865 N N . THR A 1 117 ? 15.159 -11.341 -2.439 1.00 97.19 117 THR A N 1
ATOM 866 C CA . THR A 1 117 ? 13.935 -11.490 -3.243 1.00 97.19 117 THR A CA 1
ATOM 867 C C . THR A 1 117 ? 13.493 -10.136 -3.775 1.00 97.19 117 THR A C 1
ATOM 869 O O . THR A 1 117 ? 13.266 -9.201 -3.016 1.00 97.19 117 THR A O 1
ATOM 872 N N . LYS A 1 118 ? 13.328 -10.018 -5.089 1.00 97.19 118 LYS A N 1
ATOM 873 C CA . LYS A 1 118 ? 12.825 -8.787 -5.700 1.00 97.19 118 LYS A CA 1
ATOM 874 C C . LYS A 1 118 ? 11.312 -8.690 -5.545 1.00 97.19 118 LYS A C 1
ATOM 876 O O . LYS A 1 118 ? 10.612 -9.699 -5.643 1.00 97.19 118 LYS A O 1
ATOM 881 N N . ALA A 1 119 ? 10.827 -7.481 -5.312 1.00 97.19 119 ALA A N 1
ATOM 882 C CA . ALA A 1 119 ? 9.410 -7.183 -5.211 1.00 97.19 119 ALA A CA 1
ATOM 883 C C . ALA A 1 119 ? 9.124 -5.756 -5.695 1.00 97.19 119 ALA A C 1
ATOM 885 O O . ALA A 1 119 ? 10.036 -4.942 -5.876 1.00 97.19 119 ALA A O 1
ATOM 886 N N . SER A 1 120 ? 7.845 -5.451 -5.870 1.00 97.81 120 SER A N 1
ATOM 887 C CA . SER A 1 120 ? 7.357 -4.092 -6.083 1.00 97.81 120 SER A CA 1
ATOM 888 C C . SER A 1 120 ? 6.266 -3.786 -5.064 1.00 97.81 120 SER A C 1
ATOM 890 O O . SER A 1 120 ? 5.395 -4.617 -4.803 1.00 97.81 120 SER A O 1
ATOM 892 N N . ILE A 1 121 ? 6.320 -2.588 -4.494 1.00 98.19 121 ILE A N 1
ATOM 893 C CA . ILE A 1 121 ? 5.314 -2.033 -3.590 1.00 98.19 121 ILE A CA 1
ATOM 894 C C . ILE A 1 121 ? 4.452 -1.075 -4.407 1.00 98.19 121 ILE A C 1
ATOM 896 O O . ILE A 1 121 ? 4.993 -0.251 -5.139 1.00 98.19 121 ILE A O 1
ATOM 900 N N . GLN A 1 122 ? 3.135 -1.166 -4.268 1.00 98.25 122 GLN A N 1
ATOM 901 C CA . GLN A 1 122 ? 2.174 -0.223 -4.830 1.00 98.25 122 GLN A CA 1
ATOM 902 C C . GLN A 1 122 ? 1.428 0.453 -3.688 1.00 98.25 122 GLN A C 1
ATOM 904 O O . GLN A 1 122 ? 0.806 -0.208 -2.856 1.00 98.25 122 GLN A O 1
ATOM 909 N N . VAL A 1 123 ? 1.465 1.778 -3.666 1.00 98.06 123 VAL A N 1
ATOM 910 C CA . VAL A 1 123 ? 0.632 2.588 -2.782 1.00 98.06 123 VAL A CA 1
ATOM 911 C C . VAL A 1 123 ? -0.564 3.064 -3.584 1.00 98.06 123 VAL A C 1
ATOM 913 O O . VAL A 1 123 ? -0.414 3.552 -4.706 1.00 98.06 123 VAL A O 1
ATOM 916 N N . VAL A 1 124 ? -1.748 2.891 -3.005 1.00 96.81 124 VAL A N 1
ATOM 917 C CA . VAL A 1 124 ? -3.013 3.285 -3.619 1.00 96.81 124 VAL A CA 1
ATOM 918 C C . VAL A 1 124 ? -3.716 4.255 -2.697 1.00 96.81 124 VAL A C 1
ATOM 920 O O . VAL A 1 124 ? -3.897 3.961 -1.513 1.00 96.81 124 VAL A O 1
ATOM 923 N N . THR A 1 125 ? -4.156 5.377 -3.250 1.00 95.44 125 THR A N 1
ATOM 924 C CA . THR A 1 125 ? -5.049 6.305 -2.560 1.00 95.44 125 THR A CA 1
ATOM 925 C C . THR A 1 125 ? -6.340 6.507 -3.334 1.00 95.44 125 THR A C 1
ATOM 927 O O . THR A 1 125 ? -6.437 6.144 -4.505 1.00 95.44 125 THR A O 1
ATOM 930 N N . ASN A 1 126 ? -7.371 7.028 -2.674 1.00 90.81 126 ASN A N 1
ATOM 931 C CA . ASN A 1 126 ? -8.595 7.435 -3.355 1.00 90.81 126 ASN A CA 1
ATOM 932 C C . ASN A 1 126 ? -8.459 8.851 -3.936 1.00 90.81 126 ASN A C 1
ATOM 934 O O . ASN A 1 126 ? -7.827 9.712 -3.329 1.00 90.81 126 ASN A O 1
ATOM 938 N N . SER A 1 127 ? -9.114 9.112 -5.067 1.00 84.31 127 SER A N 1
ATOM 939 C CA . SER A 1 127 ? -9.219 10.458 -5.640 1.00 84.31 127 SER A CA 1
ATOM 940 C C . SER A 1 127 ? -10.469 11.206 -5.136 1.00 84.31 127 SER A C 1
ATOM 942 O O . SER A 1 127 ? -11.334 10.635 -4.459 1.00 84.31 127 SER A O 1
ATOM 944 N N . HIS A 1 128 ? -10.577 12.494 -5.485 1.00 73.19 128 HIS A N 1
ATOM 945 C CA . HIS A 1 128 ? -11.731 13.344 -5.163 1.00 73.19 128 HIS A CA 1
ATOM 946 C C . HIS A 1 128 ? -12.975 13.012 -6.010 1.00 73.19 128 HIS A C 1
ATOM 948 O O . HIS A 1 128 ? -14.083 12.938 -5.489 1.00 73.19 128 HIS A O 1
ATOM 954 N N . GLU A 1 129 ? -12.804 12.766 -7.316 1.00 65.50 129 GLU A N 1
ATOM 955 C CA . GLU A 1 129 ? -13.917 12.634 -8.279 1.00 65.50 129 GLU A CA 1
ATOM 956 C C . GLU A 1 129 ? -14.293 11.180 -8.628 1.00 65.50 129 GLU A C 1
ATOM 958 O O . GLU A 1 129 ? -15.121 10.945 -9.512 1.00 65.50 129 GLU A O 1
ATOM 963 N N . ALA A 1 130 ? -13.737 10.225 -7.872 1.00 68.06 130 ALA A N 1
ATOM 964 C CA . ALA A 1 130 ? -13.768 8.768 -8.037 1.00 68.06 130 ALA A CA 1
ATOM 965 C C . ALA A 1 130 ? -12.577 8.180 -8.808 1.00 68.06 130 ALA A C 1
ATOM 967 O O . ALA A 1 130 ? -12.010 8.786 -9.719 1.00 68.06 130 ALA A O 1
ATOM 968 N N . GLY A 1 131 ? -12.219 6.953 -8.430 1.00 84.38 131 GLY A N 1
ATOM 969 C CA . GLY A 1 131 ? -11.017 6.272 -8.890 1.00 84.38 131 GLY A CA 1
ATOM 970 C C . GLY A 1 131 ? -9.897 6.309 -7.852 1.00 84.38 131 GLY A C 1
ATOM 971 O O . GLY A 1 131 ? -10.033 6.879 -6.766 1.00 84.38 131 GLY A O 1
ATOM 972 N N . GLY A 1 132 ? -8.786 5.670 -8.195 1.00 91.44 132 GLY A N 1
ATOM 973 C CA . GLY A 1 132 ? -7.595 5.585 -7.373 1.00 91.44 132 GLY A CA 1
ATOM 974 C C . GLY A 1 132 ? -6.438 6.338 -8.003 1.00 91.44 132 GLY A C 1
ATOM 975 O O . GLY A 1 132 ? -6.415 6.570 -9.212 1.00 91.44 132 GLY A O 1
ATOM 976 N N . LEU A 1 133 ? -5.484 6.700 -7.163 1.00 94.69 133 LEU A N 1
ATOM 977 C CA . LEU A 1 133 ? -4.184 7.210 -7.559 1.00 94.69 133 LEU A CA 1
ATOM 978 C C . LEU A 1 133 ? -3.137 6.178 -7.159 1.00 94.69 133 LEU A C 1
ATOM 980 O O . LEU A 1 133 ? -3.274 5.516 -6.124 1.00 94.69 133 LEU A O 1
ATOM 984 N N . TYR A 1 134 ? -2.123 6.015 -7.998 1.00 96.88 134 TYR A N 1
ATOM 985 C CA . TYR A 1 134 ? -1.205 4.893 -7.922 1.00 96.88 134 TYR A CA 1
ATOM 986 C C . TYR A 1 134 ? 0.236 5.353 -8.056 1.00 96.88 134 TYR A C 1
ATOM 988 O O . TYR A 1 134 ? 0.602 6.022 -9.020 1.00 96.88 134 TYR A O 1
ATOM 996 N N . GLN A 1 135 ? 1.079 4.894 -7.139 1.00 98.12 135 GLN A N 1
ATOM 997 C CA . GLN A 1 135 ? 2.528 4.999 -7.264 1.00 98.12 135 GLN A CA 1
ATOM 998 C C . GLN A 1 135 ? 3.181 3.698 -6.830 1.00 98.12 135 GLN A C 1
ATOM 1000 O O . GLN A 1 135 ? 2.730 3.036 -5.894 1.00 98.12 135 GLN A O 1
ATOM 1005 N N . CYS A 1 136 ? 4.267 3.348 -7.510 1.00 98.31 136 CYS A N 1
ATOM 1006 C CA . CYS A 1 136 ? 5.012 2.128 -7.249 1.00 98.31 136 CYS A CA 1
ATOM 1007 C C . CYS A 1 136 ? 6.452 2.432 -6.856 1.00 98.31 136 CYS A C 1
ATOM 1009 O O . CYS A 1 136 ? 7.035 3.412 -7.319 1.00 98.31 136 CYS A O 1
ATOM 1011 N N . ALA A 1 137 ? 7.039 1.544 -6.064 1.00 98.19 137 ALA A N 1
ATOM 1012 C CA . ALA A 1 137 ? 8.464 1.500 -5.777 1.00 98.19 137 ALA A CA 1
ATOM 1013 C C . ALA A 1 137 ? 8.982 0.073 -5.955 1.00 98.19 137 ALA A C 1
ATOM 1015 O O . ALA A 1 137 ? 8.331 -0.893 -5.551 1.00 98.19 137 ALA A O 1
ATOM 1016 N N . ASP A 1 138 ? 10.168 -0.062 -6.540 1.00 98.25 138 ASP A N 1
ATOM 1017 C CA . ASP A 1 138 ? 10.815 -1.358 -6.712 1.00 98.25 138 ASP A CA 1
ATOM 1018 C C . ASP A 1 138 ? 11.819 -1.605 -5.593 1.00 98.25 138 ASP A C 1
ATOM 1020 O O . ASP A 1 138 ? 12.698 -0.784 -5.313 1.00 98.25 138 ASP A O 1
ATOM 1024 N N . VAL A 1 139 ? 11.694 -2.767 -4.954 1.00 97.62 139 VAL A N 1
ATOM 1025 C CA . VAL A 1 139 ? 12.471 -3.106 -3.764 1.00 97.62 139 VAL A CA 1
ATOM 1026 C C . VAL A 1 139 ? 13.168 -4.453 -3.884 1.00 97.62 139 VAL A C 1
ATOM 1028 O O . VAL A 1 139 ? 12.724 -5.357 -4.600 1.00 97.62 139 VAL A O 1
ATOM 1031 N N . THR A 1 140 ? 14.273 -4.581 -3.162 1.00 97.44 140 THR A N 1
ATOM 1032 C CA . THR A 1 140 ? 14.909 -5.862 -2.864 1.00 97.44 140 THR A CA 1
ATOM 1033 C C . THR A 1 140 ? 14.625 -6.176 -1.405 1.00 97.44 140 THR A C 1
ATOM 1035 O O . THR A 1 140 ? 15.013 -5.429 -0.510 1.00 97.44 140 THR A O 1
ATOM 1038 N N . LEU A 1 141 ? 13.910 -7.267 -1.161 1.00 97.31 141 LEU A N 1
ATOM 1039 C CA . LEU A 1 141 ? 13.584 -7.725 0.177 1.00 97.31 141 LEU A CA 1
ATOM 1040 C C . LEU A 1 141 ? 14.837 -8.285 0.843 1.00 97.31 141 LEU A C 1
ATOM 1042 O O . LEU A 1 141 ? 15.472 -9.197 0.312 1.00 97.31 141 LEU A O 1
ATOM 1046 N N . VAL A 1 142 ? 15.176 -7.750 2.011 1.00 97.06 142 VAL A N 1
ATOM 1047 C CA . VAL A 1 142 ? 16.361 -8.151 2.773 1.00 97.06 142 VAL A CA 1
ATOM 1048 C C . VAL A 1 142 ? 16.009 -8.458 4.224 1.00 97.06 142 VAL A C 1
ATOM 1050 O O . VAL A 1 142 ? 15.049 -7.922 4.777 1.00 97.06 142 VAL A O 1
ATOM 1053 N N . ASN A 1 143 ? 16.794 -9.309 4.876 1.00 93.56 143 ASN A N 1
ATOM 1054 C CA . ASN A 1 143 ? 16.604 -9.620 6.296 1.00 93.56 143 ASN A CA 1
ATOM 1055 C C . ASN A 1 143 ? 16.936 -8.426 7.201 1.00 93.56 143 ASN A C 1
ATOM 1057 O O . ASN A 1 143 ? 16.340 -8.274 8.264 1.00 93.56 143 ASN A O 1
ATOM 1061 N N . ASN A 1 144 ? 17.895 -7.589 6.794 1.00 87.31 144 ASN A N 1
ATOM 1062 C CA . ASN A 1 144 ? 18.348 -6.447 7.578 1.00 87.31 144 ASN A CA 1
ATOM 1063 C C . ASN A 1 144 ? 18.725 -5.275 6.662 1.00 87.31 144 ASN A C 1
ATOM 1065 O O . ASN A 1 144 ? 19.850 -5.212 6.168 1.00 87.31 144 ASN A O 1
ATOM 1069 N N . ALA A 1 145 ? 17.797 -4.341 6.441 1.00 85.56 145 ALA A N 1
ATOM 1070 C CA . ALA A 1 145 ? 18.094 -3.109 5.712 1.00 85.56 145 ALA A CA 1
ATOM 1071 C C . ALA A 1 145 ? 18.531 -2.010 6.688 1.00 85.56 145 ALA A C 1
ATOM 1073 O O . ALA A 1 145 ? 17.919 -1.810 7.737 1.00 85.56 145 ALA A O 1
ATOM 1074 N N . GLN A 1 146 ? 19.573 -1.263 6.333 1.00 84.69 146 GLN A N 1
ATOM 1075 C CA . GLN A 1 146 ? 20.005 -0.091 7.095 1.00 84.69 146 GLN A CA 1
ATOM 1076 C C . GLN A 1 146 ? 19.213 1.139 6.636 1.00 84.69 146 GLN A C 1
ATOM 1078 O O . GLN A 1 146 ? 19.681 1.920 5.811 1.00 84.69 146 GLN A O 1
ATOM 1083 N N . ILE A 1 147 ? 17.992 1.296 7.150 1.00 87.25 147 ILE A N 1
ATOM 1084 C CA . ILE A 1 147 ? 17.138 2.446 6.831 1.00 87.25 147 ILE A CA 1
ATOM 1085 C C . ILE A 1 147 ? 17.371 3.559 7.849 1.00 87.25 147 ILE A C 1
ATOM 1087 O O . ILE A 1 147 ? 17.171 3.381 9.050 1.00 87.25 147 ILE A O 1
ATOM 1091 N N . ASN A 1 148 ? 17.744 4.743 7.363 1.00 89.38 148 ASN A N 1
ATOM 1092 C CA . ASN A 1 148 ? 17.770 5.940 8.192 1.00 89.38 148 ASN A CA 1
ATOM 1093 C C . ASN A 1 148 ? 16.335 6.450 8.393 1.00 89.38 148 ASN A C 1
ATOM 1095 O O . ASN A 1 148 ? 15.781 7.140 7.535 1.00 89.38 148 ASN A O 1
ATOM 1099 N N . LEU A 1 149 ? 15.737 6.098 9.532 1.00 88.19 149 LEU A N 1
ATOM 1100 C CA . LEU A 1 149 ? 14.377 6.503 9.895 1.00 88.19 149 LEU A CA 1
ATOM 1101 C C . LEU A 1 149 ? 14.229 8.023 10.024 1.00 88.19 149 LEU A C 1
ATOM 1103 O O . LEU A 1 149 ? 13.181 8.557 9.679 1.00 88.19 149 LEU A O 1
ATOM 1107 N N . ASN A 1 150 ? 15.283 8.730 10.447 1.00 88.12 150 ASN A N 1
ATOM 1108 C CA . ASN A 1 150 ? 15.240 10.186 10.589 1.00 88.12 150 ASN A CA 1
ATOM 1109 C C . ASN A 1 150 ? 15.093 10.902 9.252 1.00 88.12 150 ASN A C 1
ATOM 1111 O O . ASN A 1 150 ? 14.695 12.057 9.262 1.00 88.12 150 ASN A O 1
ATOM 1115 N N . ASP A 1 151 ? 15.411 10.255 8.131 1.00 89.50 151 ASP A N 1
ATOM 1116 C CA . ASP A 1 151 ? 15.266 10.831 6.793 1.00 89.50 151 ASP A CA 1
ATOM 1117 C C . ASP A 1 151 ? 14.072 10.253 6.030 1.00 89.50 151 ASP A C 1
ATOM 1119 O O . ASP A 1 151 ? 13.479 10.958 5.218 1.00 89.50 151 ASP A O 1
ATOM 1123 N N . ASN A 1 152 ? 13.689 9.008 6.332 1.00 91.62 152 ASN A N 1
ATOM 1124 C CA . ASN A 1 152 ? 12.727 8.227 5.549 1.00 91.62 152 ASN A CA 1
ATOM 1125 C C . ASN A 1 152 ? 11.433 7.883 6.302 1.00 91.62 152 ASN A C 1
ATOM 1127 O O . ASN A 1 152 ? 10.644 7.074 5.820 1.00 91.62 152 ASN A O 1
ATOM 1131 N N . CYS A 1 153 ? 11.227 8.441 7.496 1.00 95.50 153 CYS A N 1
ATOM 1132 C CA . CYS A 1 153 ? 9.991 8.279 8.250 1.00 95.50 153 CYS A CA 1
ATOM 1133 C C . CYS A 1 153 ? 9.706 9.508 9.125 1.00 95.50 153 CYS A C 1
ATOM 1135 O O . CYS A 1 153 ? 10.110 9.595 10.284 1.00 95.50 153 CYS A O 1
ATOM 1137 N N . LYS A 1 154 ? 9.002 10.481 8.547 1.00 95.12 154 LYS A N 1
ATOM 1138 C CA . LYS A 1 154 ? 8.597 11.747 9.155 1.00 95.12 154 LYS A CA 1
ATOM 1139 C C . LYS A 1 154 ? 7.089 11.917 9.050 1.00 95.12 154 LYS A C 1
ATOM 1141 O O . LYS A 1 154 ? 6.492 11.681 8.000 1.00 95.12 154 LYS A O 1
ATOM 1146 N N . ASN A 1 155 ? 6.506 12.383 10.149 1.00 94.06 155 ASN A N 1
ATOM 1147 C CA . ASN A 1 155 ? 5.129 12.847 10.204 1.00 94.06 155 ASN A CA 1
ATOM 1148 C C . ASN A 1 155 ? 5.130 14.363 10.402 1.00 94.06 155 ASN A C 1
ATOM 1150 O O . ASN A 1 155 ? 5.733 14.869 11.351 1.00 94.06 155 ASN A O 1
ATOM 1154 N N . GLN A 1 156 ? 4.452 15.077 9.513 1.00 93.44 156 GLN A N 1
ATOM 1155 C CA . GLN A 1 156 ? 4.194 16.502 9.632 1.00 93.44 156 GLN A CA 1
ATOM 1156 C C . GLN A 1 156 ? 3.216 16.756 10.787 1.00 93.44 156 GLN A C 1
ATOM 1158 O O . GLN A 1 156 ? 2.328 15.947 11.076 1.00 93.44 156 GLN A O 1
ATOM 1163 N N . THR A 1 157 ? 3.354 17.902 11.456 1.00 93.00 157 THR A N 1
ATOM 1164 C CA . THR A 1 157 ? 2.414 18.327 12.501 1.00 93.00 157 THR A CA 1
ATOM 1165 C C . THR A 1 157 ? 0.985 18.352 11.961 1.00 93.00 157 THR A C 1
ATOM 1167 O O . THR A 1 157 ? 0.710 19.015 10.964 1.00 93.00 157 THR A O 1
ATOM 1170 N N . GLY A 1 158 ? 0.070 17.669 12.651 1.00 87.44 158 GLY A N 1
ATOM 1171 C CA . GLY A 1 158 ? -1.337 17.576 12.253 1.00 87.44 158 GLY A CA 1
ATOM 1172 C C . GLY A 1 158 ? -1.678 16.365 11.381 1.00 87.44 158 GLY A C 1
ATOM 1173 O O . GLY A 1 158 ? -2.856 16.182 11.086 1.00 87.44 158 GLY A O 1
ATOM 1174 N N . MET A 1 159 ? -0.701 15.520 11.020 1.00 91.19 159 MET A N 1
ATOM 1175 C CA . MET A 1 159 ? -0.983 14.212 10.420 1.00 91.19 159 MET A CA 1
ATOM 1176 C C . MET A 1 159 ? -1.477 13.224 11.473 1.00 91.19 159 MET A C 1
ATOM 1178 O O . MET A 1 159 ? -0.874 13.074 12.537 1.00 91.19 159 MET A O 1
ATOM 1182 N N . SER A 1 160 ? -2.565 12.522 11.165 1.00 91.94 160 SER A N 1
ATOM 1183 C CA . SER A 1 160 ? -3.127 11.481 12.024 1.00 91.94 160 SER A CA 1
ATOM 1184 C C . SER A 1 160 ? -3.802 10.387 11.207 1.00 91.94 160 SER A C 1
ATOM 1186 O O . SER A 1 160 ? -4.351 10.639 10.135 1.00 91.94 160 SER A O 1
ATOM 1188 N N . VAL A 1 161 ? -3.780 9.166 11.733 1.00 94.44 161 VAL A N 1
ATOM 1189 C CA . VAL A 1 161 ? -4.626 8.082 11.237 1.00 94.44 161 VAL A CA 1
ATOM 1190 C C . VAL A 1 161 ? -5.944 8.150 12.000 1.00 94.44 161 VAL A C 1
ATOM 1192 O O . VAL A 1 161 ? -5.964 8.104 13.226 1.00 94.44 161 VAL A O 1
ATOM 1195 N N . THR A 1 162 ? -7.037 8.321 11.266 1.00 92.56 162 THR A N 1
ATOM 1196 C CA . THR A 1 162 ? -8.395 8.490 11.814 1.00 92.56 162 THR A CA 1
ATOM 1197 C C . THR A 1 162 ? -9.188 7.190 11.827 1.00 92.56 162 THR A C 1
ATOM 1199 O O . THR A 1 162 ? -10.073 7.019 12.660 1.00 92.56 162 THR A O 1
ATOM 1202 N N . GLN A 1 163 ? -8.845 6.253 10.942 1.00 90.94 163 GLN A N 1
ATOM 1203 C CA . GLN A 1 163 ? -9.429 4.920 10.895 1.00 90.94 163 GLN A CA 1
ATOM 1204 C C . GLN A 1 163 ? -8.419 3.930 10.310 1.00 90.94 163 GLN A C 1
ATOM 1206 O O . GLN A 1 163 ? -7.661 4.277 9.407 1.00 90.94 163 GLN A O 1
ATOM 1211 N N . GLU A 1 164 ? -8.430 2.693 10.794 1.00 91.62 164 GLU A N 1
ATOM 1212 C CA . GLU A 1 164 ? -7.561 1.605 10.335 1.00 91.62 164 GLU A CA 1
ATOM 1213 C C . GLU A 1 164 ? -8.390 0.383 9.931 1.00 91.62 164 GLU A C 1
ATOM 1215 O O . GLU A 1 164 ? -9.552 0.256 10.319 1.00 91.62 164 GLU A O 1
ATOM 1220 N N . ASN A 1 165 ? -7.775 -0.537 9.183 1.00 87.38 165 ASN A N 1
ATOM 1221 C CA . ASN A 1 165 ? -8.363 -1.822 8.788 1.00 87.38 165 ASN A CA 1
ATOM 1222 C C . ASN A 1 165 ? -9.700 -1.703 8.034 1.00 87.38 165 ASN A C 1
ATOM 1224 O O . ASN A 1 165 ? -10.585 -2.550 8.157 1.00 87.38 165 ASN A O 1
ATOM 1228 N N . ILE A 1 166 ? -9.841 -0.659 7.221 1.00 88.25 166 ILE A N 1
ATOM 1229 C CA . ILE A 1 166 ? -10.998 -0.461 6.350 1.00 88.25 166 ILE A CA 1
ATOM 1230 C C . ILE A 1 166 ? -10.991 -1.567 5.289 1.00 88.25 166 ILE A C 1
ATOM 1232 O O . ILE A 1 166 ? -9.983 -1.804 4.623 1.00 88.25 166 ILE A O 1
ATOM 1236 N N . SER A 1 167 ? -12.114 -2.263 5.124 1.00 83.38 167 SER A N 1
ATOM 1237 C CA . SER A 1 167 ? -12.246 -3.293 4.091 1.00 83.38 167 SER A CA 1
ATOM 1238 C C . SER A 1 167 ? -12.348 -2.671 2.695 1.00 83.38 167 SER A C 1
ATOM 1240 O O . SER A 1 167 ? -12.986 -1.634 2.513 1.00 83.38 167 SER A O 1
ATOM 1242 N N . GLY A 1 168 ? -11.762 -3.334 1.697 1.00 82.75 168 GLY A N 1
ATOM 1243 C CA . GLY A 1 168 ? -11.818 -2.917 0.295 1.00 82.75 168 GLY A CA 1
ATOM 1244 C C . GLY A 1 168 ? -10.541 -2.248 -0.220 1.00 82.75 168 GLY A C 1
ATOM 1245 O O . GLY A 1 168 ? -9.457 -2.423 0.335 1.00 82.75 168 GLY A O 1
ATOM 1246 N N . ASN A 1 169 ? -10.677 -1.554 -1.354 1.00 84.69 169 ASN A N 1
ATOM 1247 C CA . ASN A 1 169 ? -9.593 -0.853 -2.043 1.00 84.69 169 ASN A CA 1
ATOM 1248 C C . ASN A 1 169 ? -9.923 0.651 -2.114 1.00 84.69 169 ASN A C 1
ATOM 1250 O O . ASN A 1 169 ? -11.043 0.985 -2.526 1.00 84.69 169 ASN A O 1
ATOM 1254 N N . PRO A 1 170 ? -8.965 1.552 -1.810 1.00 84.56 170 PRO A N 1
ATOM 1255 C CA . PRO A 1 170 ? -9.170 2.998 -1.882 1.00 84.56 170 PRO A CA 1
ATOM 1256 C C . PRO A 1 170 ? -9.737 3.494 -3.218 1.00 84.56 170 PRO A C 1
ATOM 1258 O O . PRO A 1 170 ? -10.566 4.399 -3.211 1.00 84.56 170 PRO A O 1
ATOM 1261 N N . ASN A 1 171 ? -9.393 2.855 -4.344 1.00 82.44 171 ASN A N 1
ATOM 1262 C CA . ASN A 1 171 ? -9.915 3.155 -5.687 1.00 82.44 171 ASN A CA 1
ATOM 1263 C C . ASN A 1 171 ? -11.459 3.128 -5.775 1.00 82.44 171 ASN A C 1
ATOM 1265 O O . ASN A 1 171 ? -12.059 3.801 -6.610 1.00 82.44 171 ASN A O 1
ATOM 1269 N N . GLY A 1 172 ? -12.119 2.343 -4.917 1.00 75.00 172 GLY A N 1
ATOM 1270 C CA . GLY A 1 172 ? -13.580 2.257 -4.842 1.00 75.00 172 GLY A CA 1
ATOM 1271 C C . GLY A 1 172 ? -14.227 3.252 -3.876 1.00 75.00 172 GLY A C 1
ATOM 1272 O O . GLY A 1 172 ? -15.450 3.258 -3.748 1.00 75.00 172 GLY A O 1
ATOM 1273 N N . THR A 1 173 ? -13.433 4.064 -3.178 1.00 65.44 173 THR A N 1
ATOM 1274 C CA . THR A 1 173 ? -13.913 5.020 -2.174 1.00 65.44 173 THR A CA 1
ATOM 1275 C C . THR A 1 173 ? -13.803 6.455 -2.684 1.00 65.44 173 THR A C 1
ATOM 1277 O O . THR A 1 173 ? -13.003 6.764 -3.562 1.00 65.44 173 THR A O 1
ATOM 1280 N N . SER A 1 174 ? -14.635 7.353 -2.166 1.00 62.59 174 SER A N 1
ATOM 1281 C CA . SER A 1 174 ? -14.543 8.793 -2.429 1.00 62.59 174 SER A CA 1
ATOM 1282 C C . SER A 1 174 ? -14.770 9.527 -1.114 1.00 62.59 174 SER A C 1
ATOM 1284 O O . SER A 1 174 ? -15.596 9.099 -0.309 1.00 62.59 174 SER A O 1
ATOM 1286 N N . THR A 1 175 ? -14.022 10.601 -0.871 1.00 55.12 175 THR A N 1
ATOM 1287 C CA . THR A 1 175 ? -14.078 11.377 0.379 1.00 55.12 175 THR A CA 1
ATOM 1288 C C . THR A 1 175 ? -15.171 12.447 0.388 1.00 55.12 175 THR A C 1
ATOM 1290 O O . THR A 1 175 ? -15.341 13.132 1.394 1.00 55.12 175 THR A O 1
ATOM 1293 N N . GLU A 1 176 ? -15.987 12.558 -0.667 1.00 46.59 176 GLU A N 1
ATOM 1294 C CA . GLU A 1 176 ? -17.174 13.415 -0.642 1.00 46.59 176 GLU A CA 1
ATOM 1295 C C . GLU A 1 176 ? -18.303 12.791 0.196 1.00 46.59 176 GLU A C 1
ATOM 1297 O O . GLU A 1 176 ? -19.249 12.177 -0.306 1.00 46.59 176 GLU A O 1
ATOM 1302 N N . ALA A 1 177 ? -18.253 13.029 1.506 1.00 40.41 177 ALA A N 1
ATOM 1303 C CA . ALA A 1 177 ? -19.468 13.148 2.293 1.00 40.41 177 ALA A CA 1
ATOM 1304 C C . ALA A 1 177 ? -20.244 14.365 1.765 1.00 40.41 177 ALA A C 1
ATOM 1306 O O . ALA A 1 177 ? -19.946 15.508 2.106 1.00 40.41 177 ALA A O 1
ATOM 1307 N N . SER A 1 178 ? -21.246 14.136 0.912 1.00 31.00 178 SER A N 1
ATOM 1308 C CA . SER A 1 178 ? -22.247 15.163 0.614 1.00 31.00 178 SER A CA 1
ATOM 1309 C C . SER A 1 178 ? -22.867 15.628 1.937 1.00 31.00 178 SER A C 1
ATOM 1311 O O . SER A 1 178 ? -23.481 14.801 2.622 1.00 31.00 178 SER A O 1
ATOM 1313 N N . PRO A 1 179 ? -22.784 16.916 2.322 1.00 36.41 179 PRO A N 1
ATOM 1314 C CA . PRO A 1 179 ? -23.597 17.402 3.417 1.00 36.41 179 PRO A CA 1
ATOM 1315 C C . PRO A 1 179 ? -25.048 17.346 2.941 1.00 36.41 179 PRO A C 1
ATOM 1317 O O . PRO A 1 179 ? -25.499 18.158 2.134 1.00 36.41 179 PRO A O 1
ATOM 1320 N N . SER A 1 180 ? -25.791 16.358 3.433 1.00 33.31 180 SER A N 1
ATOM 1321 C CA . SER A 1 180 ? -27.248 16.363 3.373 1.00 33.31 180 SER A CA 1
ATOM 1322 C C . SER A 1 180 ? -27.742 17.429 4.348 1.00 33.31 180 SER A C 1
ATOM 1324 O O . SER A 1 180 ? -28.198 17.128 5.446 1.00 33.31 180 SER A O 1
ATOM 1326 N N . SER A 1 181 ? -27.610 18.702 3.976 1.00 32.25 181 SER A N 1
ATOM 1327 C CA . SER A 1 181 ? -28.267 19.796 4.678 1.00 32.25 181 SER A CA 1
ATOM 1328 C C . SER A 1 181 ? -29.747 19.777 4.307 1.00 32.25 181 SER A C 1
ATOM 1330 O O . SER A 1 181 ? -30.215 20.401 3.355 1.00 32.25 181 SER A O 1
ATOM 1332 N N . ALA A 1 182 ? -30.512 19.029 5.099 1.00 38.84 182 ALA A N 1
ATOM 1333 C CA . ALA A 1 182 ? -31.912 19.333 5.305 1.00 38.84 182 ALA A CA 1
ATOM 1334 C C . ALA A 1 182 ? -31.990 20.755 5.884 1.00 38.84 182 ALA A C 1
ATOM 1336 O O . ALA A 1 182 ? -31.594 21.009 7.019 1.00 38.84 182 ALA A O 1
ATOM 1337 N N . THR A 1 183 ? -32.458 21.717 5.093 1.00 30.41 183 THR A N 1
ATOM 1338 C CA . THR A 1 183 ? -32.871 23.024 5.606 1.00 30.41 183 THR A CA 1
ATOM 1339 C C . THR A 1 183 ? -34.238 23.362 5.036 1.00 30.41 183 THR A C 1
ATOM 1341 O O . THR A 1 183 ? -34.439 23.555 3.839 1.00 30.41 183 THR A O 1
ATOM 1344 N N . SER A 1 184 ? -35.185 23.365 5.962 1.00 34.19 184 SER A N 1
ATOM 1345 C CA . SER A 1 184 ? -36.534 23.902 5.895 1.00 34.19 184 SER A CA 1
ATOM 1346 C C . SER A 1 184 ? -36.573 25.401 5.579 1.00 34.19 184 SER A C 1
ATOM 1348 O O . SER A 1 184 ? -35.765 26.157 6.109 1.00 34.19 184 SER A O 1
ATOM 1350 N N . GLY A 1 185 ? -37.631 25.833 4.884 1.00 33.78 185 GLY A N 1
ATOM 1351 C CA . GLY A 1 185 ? -38.244 27.153 5.100 1.00 33.78 185 GLY A CA 1
ATOM 1352 C C . GLY A 1 185 ? -37.905 28.225 4.064 1.00 33.78 185 GLY A C 1
ATOM 1353 O O . GLY A 1 185 ? -36.766 28.647 3.941 1.00 33.78 185 GLY A O 1
ATOM 1354 N N . GLY A 1 186 ? -38.920 28.659 3.311 1.00 33.38 186 GLY A N 1
ATOM 1355 C CA . GLY A 1 186 ? -38.804 29.525 2.136 1.00 33.38 186 GLY A CA 1
ATOM 1356 C C . GLY A 1 186 ? -38.552 31.018 2.377 1.00 33.38 186 GLY A C 1
ATOM 1357 O O . GLY A 1 186 ? -38.783 31.533 3.461 1.00 33.38 186 GLY A O 1
ATOM 1358 N N . ALA A 1 187 ? -38.200 31.724 1.296 1.00 33.91 187 ALA A N 1
ATOM 1359 C CA . ALA A 1 187 ? -38.713 33.053 0.944 1.00 33.91 187 ALA A CA 1
ATOM 1360 C C . ALA A 1 187 ? -38.358 33.405 -0.518 1.00 33.91 187 ALA A C 1
ATOM 1362 O O . ALA A 1 187 ? -37.410 32.888 -1.100 1.00 33.91 187 ALA A O 1
ATOM 1363 N N . ALA A 1 188 ? -39.188 34.251 -1.118 1.00 39.62 188 ALA A N 1
ATOM 1364 C CA . ALA A 1 188 ? -39.327 34.521 -2.545 1.00 39.62 188 ALA A CA 1
ATOM 1365 C C . ALA A 1 188 ? -38.174 35.296 -3.224 1.00 39.62 188 ALA A C 1
ATOM 1367 O O . ALA A 1 188 ? -37.581 36.196 -2.640 1.00 39.62 188 ALA A O 1
ATOM 1368 N N . GLY A 1 189 ? -37.979 35.051 -4.529 1.00 33.00 189 GLY A N 1
ATOM 1369 C CA . GLY A 1 189 ? -37.193 35.904 -5.431 1.00 33.00 189 GLY A CA 1
ATOM 1370 C C . GLY A 1 189 ? -37.413 35.544 -6.908 1.00 33.00 189 GLY A C 1
ATOM 1371 O O . GLY A 1 189 ? -37.224 34.401 -7.311 1.00 33.00 189 GLY A O 1
ATOM 1372 N N . LYS A 1 190 ? -37.879 36.505 -7.714 1.00 42.06 190 LYS A N 1
ATOM 1373 C CA . LYS A 1 190 ? -38.297 36.345 -9.120 1.00 42.06 190 LYS A CA 1
ATOM 1374 C C . LYS A 1 190 ? -37.101 36.288 -10.091 1.00 42.06 190 LYS A C 1
ATOM 1376 O O . LYS A 1 190 ? -36.289 37.201 -10.098 1.00 42.06 190 LYS A O 1
ATOM 1381 N N . GLY A 1 191 ? -37.113 35.301 -10.996 1.00 50.41 191 GLY A N 1
ATOM 1382 C CA . GLY A 1 191 ? -36.645 35.432 -12.386 1.00 50.41 191 GLY A CA 1
ATOM 1383 C C . GLY A 1 191 ? -35.153 35.243 -12.693 1.00 50.41 191 GLY A C 1
ATOM 1384 O O . GLY A 1 191 ? -34.446 36.222 -12.882 1.00 50.41 191 GLY A O 1
ATOM 1385 N N . THR A 1 192 ? -34.721 33.999 -12.934 1.00 48.84 192 THR A N 1
ATOM 1386 C CA . THR A 1 192 ? -33.595 33.673 -13.838 1.00 48.84 192 THR A CA 1
ATOM 1387 C C . THR A 1 192 ? -33.896 32.370 -14.606 1.00 48.84 192 THR A C 1
ATOM 1389 O O . THR A 1 192 ? -34.585 31.492 -14.076 1.00 48.84 192 THR A O 1
ATOM 1392 N N . PRO A 1 193 ? -33.469 32.222 -15.878 1.00 48.56 193 PRO A N 1
ATOM 1393 C CA . PRO A 1 193 ? -33.812 31.054 -16.688 1.00 48.56 193 PRO A CA 1
ATOM 1394 C C . PRO A 1 193 ? -33.152 29.776 -16.139 1.00 48.56 193 PRO A C 1
ATOM 1396 O O . PRO A 1 193 ? -31.931 29.639 -16.100 1.00 48.56 193 PRO A O 1
ATOM 1399 N N . ARG A 1 194 ? -33.989 28.817 -15.722 1.00 52.50 194 ARG A N 1
ATOM 1400 C CA . ARG A 1 194 ? -33.601 27.521 -15.145 1.00 52.50 194 ARG A CA 1
ATOM 1401 C C . ARG A 1 194 ? -32.904 26.643 -16.193 1.00 52.50 194 ARG A C 1
ATOM 1403 O O . ARG A 1 194 ? -33.563 26.057 -17.052 1.00 52.50 194 ARG A O 1
ATOM 1410 N N . ARG A 1 195 ? -31.577 26.492 -16.100 1.00 59.34 195 ARG A N 1
ATOM 1411 C CA . ARG A 1 195 ? -30.822 25.472 -16.852 1.00 59.34 195 ARG A CA 1
ATOM 1412 C C . ARG A 1 195 ? -31.288 24.089 -16.386 1.00 59.34 195 ARG A C 1
ATOM 1414 O O . ARG A 1 195 ? -31.159 23.758 -15.209 1.00 59.34 195 ARG A O 1
ATOM 1421 N N . LYS A 1 196 ? -31.858 23.281 -17.288 1.00 53.75 196 LYS A N 1
ATOM 1422 C CA . LYS A 1 196 ? -32.200 21.881 -16.987 1.00 53.75 196 LYS A CA 1
ATOM 1423 C C . LYS A 1 196 ? -30.911 21.132 -16.649 1.00 53.75 196 LYS A C 1
ATOM 1425 O O . LYS A 1 196 ? -30.097 20.870 -17.530 1.00 53.75 196 LYS A O 1
ATOM 1430 N N . VAL A 1 197 ? -30.735 20.794 -15.375 1.00 57.84 197 VAL A N 1
ATOM 1431 C CA . VAL A 1 197 ? -29.725 19.829 -14.940 1.00 57.84 197 VAL A CA 1
ATOM 1432 C C . VAL A 1 197 ? -30.125 18.482 -15.532 1.00 57.84 197 VAL A C 1
ATOM 1434 O O . VAL A 1 197 ? -31.175 17.932 -15.195 1.00 57.84 197 VAL A O 1
ATOM 1437 N N . LYS A 1 198 ? -29.311 17.967 -16.457 1.00 58.09 198 LYS A N 1
ATOM 1438 C CA . LYS A 1 198 ? -29.429 16.588 -16.930 1.00 58.09 198 LYS A CA 1
ATOM 1439 C C . LYS A 1 198 ? -28.965 15.691 -15.788 1.00 58.09 198 LYS A C 1
ATOM 1441 O O . LYS A 1 198 ? -27.773 15.454 -15.630 1.00 58.09 198 LYS A O 1
ATOM 1446 N N . LYS A 1 199 ? -29.912 15.222 -14.978 1.00 50.78 199 LYS A N 1
ATOM 1447 C CA . LYS A 1 199 ? -29.669 14.176 -13.986 1.00 50.78 199 LYS A CA 1
ATOM 1448 C C . LYS A 1 199 ? -29.374 12.893 -14.765 1.00 50.78 199 LYS A C 1
ATOM 1450 O O . LYS A 1 199 ? -30.273 12.302 -15.362 1.00 50.78 199 LYS A O 1
ATOM 1455 N N . VAL A 1 200 ? -28.098 12.533 -14.871 1.00 58.53 200 VAL A N 1
ATOM 1456 C CA . VAL A 1 200 ? -27.696 11.259 -15.470 1.00 58.53 200 VAL A CA 1
ATOM 1457 C C . VAL A 1 200 ? -28.034 10.183 -14.451 1.00 58.53 200 VAL A C 1
ATOM 1459 O O . VAL A 1 200 ? -27.369 10.047 -13.430 1.00 58.53 200 VAL A O 1
ATOM 1462 N N . HIS A 1 201 ? -29.106 9.443 -14.706 1.00 49.38 201 HIS A N 1
ATOM 1463 C CA . HIS A 1 201 ? -29.391 8.227 -13.963 1.00 49.38 201 HIS A CA 1
ATOM 1464 C C . HIS A 1 201 ? -28.341 7.181 -14.366 1.00 49.38 201 HIS A C 1
ATOM 1466 O O . HIS A 1 201 ? -28.372 6.684 -15.493 1.00 49.38 201 HIS A O 1
ATOM 1472 N N . ARG A 1 202 ? -27.384 6.876 -13.477 1.00 55.34 202 ARG A N 1
ATOM 1473 C CA . ARG A 1 202 ? -26.545 5.676 -13.611 1.00 55.34 202 ARG A CA 1
ATOM 1474 C C . ARG A 1 202 ? -27.467 4.465 -13.468 1.00 55.34 202 ARG A C 1
ATOM 1476 O O . ARG A 1 202 ? -28.065 4.257 -12.418 1.00 55.34 202 ARG A O 1
ATOM 1483 N N . ALA A 1 203 ? -27.633 3.708 -14.547 1.00 49.66 203 ALA A N 1
ATOM 1484 C CA . ALA A 1 203 ? -28.392 2.467 -14.530 1.00 49.66 203 ALA A CA 1
ATOM 1485 C C . ALA A 1 203 ? -27.493 1.344 -13.991 1.00 49.66 203 ALA A C 1
ATOM 1487 O O . ALA A 1 203 ? -26.549 0.941 -14.673 1.00 49.66 203 ALA A O 1
ATOM 1488 N N . ALA A 1 204 ? -27.814 0.836 -12.798 1.00 58.38 204 ALA A N 1
ATOM 1489 C CA . ALA A 1 204 ? -27.069 -0.215 -12.094 1.00 58.38 204 ALA A CA 1
ATOM 1490 C C . ALA A 1 204 ? -26.804 -1.485 -12.937 1.00 58.38 204 ALA A C 1
ATOM 1492 O O . ALA A 1 204 ? -25.822 -2.179 -12.723 1.00 58.38 204 ALA A O 1
ATOM 1493 N N . GLY A 1 205 ? -27.613 -1.760 -13.967 1.00 59.00 205 GLY A N 1
ATOM 1494 C CA . GLY A 1 205 ? -27.494 -2.983 -14.773 1.00 59.00 205 GLY A CA 1
ATOM 1495 C C . GLY A 1 205 ? -26.342 -3.040 -15.791 1.00 59.00 205 GLY A C 1
ATOM 1496 O O . GLY A 1 205 ? -26.179 -4.069 -16.448 1.00 59.00 205 GLY A O 1
ATOM 1497 N N . THR A 1 206 ? -25.563 -1.967 -15.989 1.00 58.00 206 THR A N 1
ATOM 1498 C CA . THR A 1 206 ? -24.428 -1.998 -16.944 1.00 58.00 206 THR A CA 1
ATOM 1499 C C . THR A 1 206 ? -23.172 -2.600 -16.317 1.00 58.00 206 THR A C 1
ATOM 1501 O O . THR A 1 206 ? -22.432 -3.319 -16.994 1.00 58.00 206 THR A O 1
ATOM 1504 N N . ASP A 1 207 ? -22.950 -2.341 -15.030 1.00 64.56 207 ASP A N 1
ATOM 1505 C CA . ASP A 1 207 ? -21.758 -2.799 -14.319 1.00 64.56 207 ASP A CA 1
ATOM 1506 C C . ASP A 1 207 ? -21.821 -4.304 -14.043 1.00 64.56 207 ASP A C 1
ATOM 1508 O O . ASP A 1 207 ? -20.831 -4.993 -14.276 1.00 64.56 207 ASP A O 1
ATOM 1512 N N . ASP A 1 208 ? -23.006 -4.851 -13.746 1.00 74.00 208 ASP A N 1
ATOM 1513 C CA . ASP A 1 208 ? -23.243 -6.297 -13.626 1.00 74.00 208 ASP A CA 1
ATOM 1514 C C . ASP A 1 208 ? -22.775 -7.096 -14.850 1.00 74.00 208 ASP A C 1
ATOM 1516 O O . ASP A 1 208 ? -22.169 -8.158 -14.719 1.00 74.00 208 ASP A O 1
ATOM 1520 N N . LYS A 1 209 ? -22.989 -6.584 -16.069 1.00 77.88 209 LYS A N 1
ATOM 1521 C CA . LYS A 1 209 ? -22.536 -7.273 -17.292 1.00 77.88 209 LYS A CA 1
ATOM 1522 C C . LYS A 1 209 ? -21.013 -7.286 -17.418 1.00 77.88 209 LYS A C 1
ATOM 1524 O O . LYS A 1 209 ? -20.440 -8.266 -17.903 1.00 77.88 209 LYS A O 1
ATOM 1529 N N . LYS A 1 210 ? -20.346 -6.211 -16.989 1.00 80.44 210 LYS A N 1
ATOM 1530 C CA . LYS A 1 210 ? -18.879 -6.130 -16.981 1.00 80.44 210 LYS A CA 1
ATOM 1531 C C . LYS A 1 210 ? -18.294 -7.040 -15.905 1.00 80.44 210 LYS A C 1
ATOM 1533 O O . LYS A 1 210 ? -17.371 -7.794 -16.200 1.00 80.44 210 LYS A O 1
ATOM 1538 N N . LEU A 1 211 ? -18.893 -7.045 -14.716 1.00 80.81 211 LEU A N 1
ATOM 1539 C CA . LEU A 1 211 ? -18.538 -7.924 -13.602 1.00 80.81 211 LEU A CA 1
ATOM 1540 C C . LEU A 1 211 ? -18.693 -9.399 -13.983 1.00 80.81 211 LEU A C 1
ATOM 1542 O O . LEU A 1 211 ? -17.758 -10.177 -13.822 1.00 80.81 211 LEU A O 1
ATOM 1546 N N . GLN A 1 212 ? -19.804 -9.769 -14.623 1.00 80.19 212 GLN A N 1
ATOM 1547 C CA . GLN A 1 212 ? -19.999 -11.119 -15.160 1.00 80.19 212 GLN A CA 1
ATOM 1548 C C . GLN A 1 212 ? -18.957 -11.488 -16.222 1.00 80.19 212 GLN A C 1
ATOM 1550 O O . GLN A 1 212 ? -18.548 -12.644 -16.315 1.00 80.19 212 GLN A O 1
ATOM 1555 N N . THR A 1 213 ? -18.505 -10.526 -17.030 1.00 82.56 213 THR A N 1
ATOM 1556 C CA . THR A 1 213 ? -17.457 -10.766 -18.033 1.00 82.56 213 THR A CA 1
ATOM 1557 C C . THR A 1 213 ? -16.093 -10.980 -17.376 1.00 82.56 213 THR A C 1
ATOM 1559 O O . THR A 1 213 ? -15.355 -11.868 -17.797 1.00 82.56 213 THR A O 1
ATOM 1562 N N . ALA A 1 214 ? -15.765 -10.217 -16.331 1.00 82.88 214 ALA A N 1
ATOM 1563 C CA . ALA A 1 214 ? -14.540 -10.394 -15.555 1.00 82.88 214 ALA A CA 1
ATOM 1564 C C . ALA A 1 214 ? -14.534 -11.733 -14.802 1.00 82.88 214 ALA A C 1
ATOM 1566 O O . ALA A 1 214 ? -13.569 -12.487 -14.884 1.00 82.88 214 ALA A O 1
ATOM 1567 N N . LEU A 1 215 ? -15.647 -12.083 -14.159 1.00 82.00 215 LEU A N 1
ATOM 1568 C CA . LEU A 1 215 ? -15.788 -13.338 -13.425 1.00 82.00 215 LEU A CA 1
ATOM 1569 C C . LEU A 1 215 ? -15.685 -14.561 -14.346 1.00 82.00 215 LEU A C 1
ATOM 1571 O O . LEU A 1 215 ? -15.015 -15.532 -14.002 1.00 82.00 215 LEU A O 1
ATOM 1575 N N . LYS A 1 216 ? -16.224 -14.490 -15.571 1.00 82.00 216 LYS A N 1
ATOM 1576 C CA . LYS A 1 216 ? -16.014 -15.537 -16.588 1.00 82.00 216 LYS A CA 1
ATOM 1577 C C . LYS A 1 216 ? -14.537 -15.754 -16.938 1.00 82.00 216 LYS A C 1
ATOM 1579 O O . LYS A 1 216 ? -14.158 -16.888 -17.208 1.00 82.00 216 LYS A O 1
ATOM 1584 N N . LYS A 1 217 ? -13.694 -14.711 -16.915 1.00 84.25 217 LYS A N 1
ATOM 1585 C CA . LYS A 1 217 ? -12.244 -14.847 -17.167 1.00 84.25 217 LYS A CA 1
ATOM 1586 C C . LYS A 1 217 ? -11.515 -15.581 -16.042 1.00 84.25 217 LYS A C 1
ATOM 1588 O O . LYS A 1 217 ? -10.536 -16.264 -16.313 1.00 84.25 217 LYS A O 1
ATOM 1593 N N . LEU A 1 218 ? -12.019 -15.490 -14.811 1.00 80.56 218 LEU A N 1
ATOM 1594 C CA . LEU A 1 218 ? -11.515 -16.235 -13.649 1.00 80.56 218 LEU A CA 1
ATOM 1595 C C . LEU A 1 218 ? -12.006 -17.693 -13.609 1.00 80.56 218 LEU A C 1
ATOM 1597 O O . LEU A 1 218 ? -11.778 -18.399 -12.627 1.00 80.56 218 LEU A O 1
ATOM 1601 N N . ASN A 1 219 ? -12.683 -18.145 -14.671 1.00 84.75 219 ASN A N 1
ATOM 1602 C CA . ASN A 1 219 ? -13.226 -19.492 -14.806 1.00 84.75 219 ASN A CA 1
ATOM 1603 C C . ASN A 1 219 ? -14.154 -19.893 -13.641 1.00 84.75 219 ASN A C 1
ATOM 1605 O O . ASN A 1 219 ? -14.169 -21.050 -13.222 1.00 84.75 219 ASN A O 1
ATOM 1609 N N . VAL A 1 220 ? -14.925 -18.940 -13.099 1.00 86.06 220 VAL A N 1
ATOM 1610 C CA . VAL A 1 220 ? -15.918 -19.249 -12.060 1.00 86.06 220 VAL A CA 1
ATOM 1611 C C . VAL A 1 220 ? -17.052 -20.092 -12.646 1.00 86.06 220 VAL A C 1
ATOM 1613 O O . VAL A 1 220 ? -17.565 -19.801 -13.728 1.00 86.06 220 VAL A O 1
ATOM 1616 N N . GLN A 1 221 ? -17.462 -21.127 -11.921 1.00 87.44 221 GLN A N 1
ATOM 1617 C CA . GLN A 1 221 ? -18.556 -22.020 -12.296 1.00 87.44 221 GLN A CA 1
ATOM 1618 C C . GLN A 1 221 ? -19.773 -21.763 -11.399 1.00 87.44 221 GLN A C 1
ATOM 1620 O O . GLN A 1 221 ? -19.602 -21.523 -10.201 1.00 87.44 221 GLN A O 1
ATOM 1625 N N . PRO A 1 222 ? -21.002 -21.780 -11.941 1.00 88.12 222 PRO A N 1
ATOM 1626 C CA . PRO A 1 222 ? -22.204 -21.638 -11.130 1.00 88.12 222 PRO A CA 1
ATOM 1627 C C . PRO A 1 222 ? -22.373 -22.857 -10.217 1.00 88.12 222 PRO A C 1
ATOM 1629 O O . PRO A 1 222 ? -22.347 -23.996 -10.686 1.00 88.12 222 PRO A O 1
ATOM 1632 N N . ILE A 1 223 ? -22.593 -22.617 -8.926 1.00 87.00 223 ILE A N 1
ATOM 1633 C CA . ILE A 1 223 ? -23.006 -23.646 -7.973 1.00 87.00 223 ILE A CA 1
ATOM 1634 C C . ILE A 1 223 ? -24.531 -23.608 -7.895 1.00 87.00 223 ILE A C 1
ATOM 1636 O O . ILE A 1 223 ? -25.127 -22.564 -7.627 1.00 87.00 223 ILE A O 1
ATOM 1640 N N . GLN A 1 224 ? -25.162 -24.742 -8.186 1.00 86.62 224 GLN A N 1
ATOM 1641 C CA . GLN A 1 224 ? -26.614 -24.891 -8.136 1.00 86.62 224 GLN A CA 1
ATOM 1642 C C . GLN A 1 224 ? -27.050 -25.370 -6.751 1.00 86.62 224 GLN A C 1
ATOM 1644 O O . GLN A 1 224 ? -26.271 -26.010 -6.050 1.00 86.62 224 GLN A O 1
ATOM 1649 N N . ALA A 1 225 ? -28.311 -25.110 -6.404 1.00 85.38 225 ALA A N 1
ATOM 1650 C CA . ALA A 1 225 ? -28.938 -25.585 -5.168 1.00 85.38 225 ALA A CA 1
ATOM 1651 C C . ALA A 1 225 ? -28.260 -25.092 -3.873 1.00 85.38 225 ALA A C 1
ATOM 1653 O O . ALA A 1 225 ? -28.147 -25.839 -2.906 1.00 85.38 225 ALA A O 1
ATOM 1654 N N . ILE A 1 226 ? -27.825 -23.828 -3.844 1.00 87.75 226 ILE A N 1
ATOM 1655 C CA . ILE A 1 226 ? -27.450 -23.171 -2.588 1.00 87.75 226 ILE A CA 1
ATOM 1656 C C . ILE A 1 226 ? -28.720 -22.683 -1.896 1.00 87.75 226 ILE A C 1
ATOM 1658 O O . ILE A 1 226 ? -29.442 -21.847 -2.440 1.00 87.75 226 ILE A O 1
ATOM 1662 N N . GLU A 1 227 ? -28.985 -23.224 -0.711 1.00 88.38 227 GLU A N 1
ATOM 1663 C CA . GLU A 1 227 ? -30.138 -22.849 0.111 1.00 88.38 227 GLU A CA 1
ATOM 1664 C C . GLU A 1 227 ? -29.910 -21.506 0.800 1.00 88.38 227 GLU A C 1
ATOM 1666 O O . GLU A 1 227 ? -30.786 -20.644 0.782 1.00 88.38 227 GLU A O 1
ATOM 1671 N N . GLU A 1 228 ? -28.712 -21.292 1.341 1.00 88.31 228 GLU A N 1
ATOM 1672 C CA . GLU A 1 228 ? -28.358 -20.065 2.044 1.00 88.31 228 GLU A CA 1
ATOM 1673 C C . GLU A 1 228 ? -26.850 -19.805 2.037 1.00 88.31 228 GLU A C 1
ATOM 1675 O O . GLU A 1 228 ? -26.037 -20.720 1.887 1.00 88.31 228 GLU A O 1
ATOM 1680 N N . VAL A 1 229 ? -26.476 -18.533 2.187 1.00 90.94 229 VAL A N 1
ATOM 1681 C CA . VAL A 1 229 ? -25.100 -18.118 2.479 1.00 90.94 229 VAL A CA 1
ATOM 1682 C C . VAL A 1 229 ? -25.117 -17.144 3.645 1.00 90.94 229 VAL A C 1
ATOM 1684 O O . VAL A 1 229 ? -25.875 -16.177 3.633 1.00 90.94 229 VAL A O 1
ATOM 1687 N N . ASN A 1 230 ? -24.244 -17.381 4.619 1.00 90.19 230 ASN A N 1
ATOM 1688 C CA . ASN A 1 230 ? -24.111 -16.565 5.817 1.00 90.19 230 ASN A CA 1
ATOM 1689 C C . ASN A 1 230 ? -22.707 -15.948 5.857 1.00 90.19 230 ASN A C 1
ATOM 1691 O O . ASN A 1 230 ? -21.709 -16.663 5.761 1.00 90.19 230 ASN A O 1
ATOM 1695 N N . MET A 1 231 ? -22.619 -14.622 5.984 1.00 89.44 231 MET A N 1
ATOM 1696 C CA . MET A 1 231 ? -21.354 -13.915 6.199 1.00 89.44 231 MET A CA 1
ATOM 1697 C C . MET A 1 231 ? -21.313 -13.366 7.622 1.00 89.44 231 MET A C 1
ATOM 1699 O O . MET A 1 231 ? -22.018 -12.409 7.940 1.00 89.44 231 MET A O 1
ATOM 1703 N N . PHE A 1 232 ? -20.476 -13.967 8.467 1.00 86.50 232 PHE A N 1
ATOM 1704 C CA . PHE A 1 232 ? -20.275 -13.533 9.848 1.00 86.50 232 PHE A CA 1
ATOM 1705 C C . PHE A 1 232 ? -19.354 -12.317 9.887 1.00 86.50 232 PHE A C 1
ATOM 1707 O O . PHE A 1 232 ? -18.207 -12.379 9.438 1.00 86.50 232 PHE A O 1
ATOM 1714 N N . LYS A 1 233 ? -19.858 -11.210 10.422 1.00 85.50 233 LYS A N 1
ATOM 1715 C CA . LYS A 1 233 ? -19.084 -9.991 10.640 1.00 85.50 233 LYS A CA 1
ATOM 1716 C C . LYS A 1 233 ? -18.498 -9.984 12.054 1.00 85.50 233 LYS A C 1
ATOM 1718 O O . LYS A 1 233 ? -18.946 -10.694 12.953 1.00 85.50 233 LYS A O 1
ATOM 1723 N N . SER A 1 234 ? -17.477 -9.158 12.262 1.00 80.44 234 SER A N 1
ATOM 1724 C CA . SER A 1 234 ? -16.822 -8.989 13.566 1.00 80.44 234 SER A CA 1
ATOM 1725 C C . SER A 1 234 ? -17.658 -8.209 14.587 1.00 80.44 234 SER A C 1
ATOM 1727 O O . SER A 1 234 ? -17.326 -8.217 15.767 1.00 80.44 234 SER A O 1
ATOM 1729 N N . ASP A 1 235 ? -18.709 -7.520 14.143 1.00 78.06 235 ASP A N 1
ATOM 1730 C CA . ASP A 1 235 ? -19.646 -6.757 14.978 1.00 78.06 235 ASP A CA 1
ATOM 1731 C C . ASP A 1 235 ? -20.715 -7.643 15.650 1.00 78.06 235 ASP A C 1
ATOM 1733 O O . ASP A 1 235 ? -21.482 -7.149 16.469 1.00 78.06 235 ASP A O 1
ATOM 1737 N N . GLY A 1 236 ? -20.747 -8.946 15.341 1.00 75.31 236 GLY A N 1
ATOM 1738 C CA . GLY A 1 236 ? -21.744 -9.893 15.849 1.00 75.31 236 GLY A CA 1
ATOM 1739 C C . GLY A 1 236 ? -22.966 -10.066 14.943 1.00 75.31 236 GLY A C 1
ATOM 1740 O O . GLY A 1 236 ? -23.797 -10.933 15.216 1.00 75.31 236 GLY A O 1
ATOM 1741 N N . ASN A 1 237 ? -23.052 -9.310 13.845 1.00 82.69 237 ASN A N 1
ATOM 1742 C CA . ASN A 1 237 ? -24.122 -9.433 12.860 1.00 82.69 237 ASN A CA 1
ATOM 1743 C C . ASN A 1 237 ? -23.772 -10.442 11.759 1.00 82.69 237 ASN A C 1
ATOM 1745 O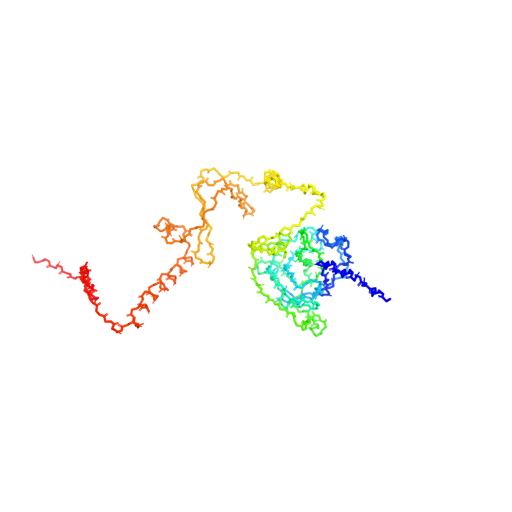 O . ASN A 1 237 ? -22.607 -10.748 11.482 1.00 82.69 237 ASN A O 1
ATOM 1749 N N . VAL A 1 238 ? -24.806 -10.946 11.091 1.00 88.00 238 VAL A N 1
ATOM 1750 C CA . VAL A 1 238 ? -24.696 -11.881 9.971 1.00 88.00 238 VAL A CA 1
ATOM 1751 C C . VAL A 1 238 ? -25.378 -11.281 8.754 1.00 88.00 238 VAL A C 1
ATOM 1753 O O . VAL A 1 238 ? -26.565 -10.973 8.803 1.00 88.00 238 VAL A O 1
ATOM 1756 N N . ILE A 1 239 ? -24.656 -11.167 7.635 1.00 91.19 239 ILE A N 1
ATOM 1757 C CA . ILE A 1 239 ? -25.329 -10.951 6.348 1.00 91.19 239 ILE A CA 1
ATOM 1758 C C . ILE A 1 239 ? -25.855 -12.307 5.891 1.00 91.19 239 ILE A C 1
ATOM 1760 O O . ILE A 1 239 ? -25.075 -13.194 5.531 1.00 91.19 239 ILE A O 1
ATOM 1764 N N . HIS A 1 240 ? -27.171 -12.458 5.905 1.00 90.31 240 HIS A N 1
ATOM 1765 C CA . HIS A 1 240 ? -27.868 -13.651 5.461 1.00 90.31 240 HIS A CA 1
ATOM 1766 C C . HIS A 1 240 ? -28.376 -13.476 4.028 1.00 90.31 240 HIS A C 1
ATOM 1768 O O . HIS A 1 240 ? -29.056 -12.504 3.701 1.00 90.31 240 HIS A O 1
ATOM 1774 N N . PHE A 1 241 ? -28.088 -14.453 3.175 1.00 93.25 241 PHE A N 1
ATOM 1775 C CA . PHE A 1 241 ? -28.637 -14.555 1.830 1.00 93.25 241 PHE A CA 1
ATOM 1776 C C . PHE A 1 241 ? -29.507 -15.806 1.740 1.00 93.25 241 PHE A C 1
ATOM 1778 O O . PHE A 1 241 ? -28.988 -16.916 1.844 1.00 93.25 241 PHE A O 1
ATOM 1785 N N . SER A 1 242 ? -30.803 -15.635 1.476 1.00 90.06 242 SER A N 1
ATOM 1786 C CA . SER A 1 242 ? -31.722 -16.747 1.214 1.00 90.06 242 SER A CA 1
ATOM 1787 C C . SER A 1 242 ? -31.739 -17.080 -0.281 1.00 90.06 242 SER A C 1
ATOM 1789 O O . SER A 1 242 ? -31.965 -16.204 -1.118 1.00 90.06 242 SER A O 1
ATOM 1791 N N . ALA A 1 243 ? -31.459 -18.339 -0.620 1.00 89.62 243 ALA A N 1
ATOM 1792 C CA . ALA A 1 243 ? -31.380 -18.877 -1.979 1.00 89.62 243 ALA A CA 1
ATOM 1793 C C . ALA A 1 243 ? -30.571 -18.016 -2.984 1.00 89.62 243 ALA A C 1
ATOM 1795 O O . ALA A 1 243 ? -31.081 -17.659 -4.057 1.00 89.62 243 ALA A O 1
ATOM 1796 N N . PRO A 1 244 ? -29.309 -17.646 -2.680 1.00 93.38 244 PRO A N 1
ATOM 1797 C CA . PRO A 1 244 ? -28.511 -16.831 -3.584 1.00 93.38 244 PRO A CA 1
ATOM 1798 C C . PRO A 1 244 ? -28.048 -17.615 -4.813 1.00 93.38 244 PRO A C 1
ATOM 1800 O O . PRO A 1 244 ? -27.823 -18.825 -4.789 1.00 93.38 244 PRO A O 1
ATOM 1803 N N . LYS A 1 245 ? -27.786 -16.887 -5.900 1.00 90.56 245 LYS A N 1
ATOM 1804 C CA . LYS A 1 245 ? -27.017 -17.427 -7.024 1.00 90.56 245 LYS A CA 1
ATOM 1805 C C . LYS A 1 245 ? -25.545 -17.314 -6.674 1.00 90.56 245 LYS A C 1
ATOM 1807 O O . LYS A 1 245 ? -25.062 -16.214 -6.429 1.00 90.56 245 LYS A O 1
ATOM 1812 N N . VAL A 1 246 ? -24.817 -18.421 -6.700 1.00 91.12 246 VAL A N 1
ATOM 1813 C CA . VAL A 1 246 ? -23.389 -18.431 -6.371 1.00 91.12 246 VAL A CA 1
ATOM 1814 C C . VAL A 1 246 ? -22.595 -18.894 -7.580 1.00 91.12 246 VAL A C 1
ATOM 1816 O O . VAL A 1 246 ? -22.932 -19.883 -8.224 1.00 91.12 246 VAL A O 1
ATOM 1819 N N . HIS A 1 247 ? -21.529 -18.171 -7.892 1.00 90.44 247 HIS A N 1
ATOM 1820 C CA . HIS A 1 247 ? -20.488 -18.629 -8.799 1.00 90.44 247 HIS A CA 1
ATOM 1821 C C . HIS A 1 247 ? -19.202 -18.767 -8.003 1.00 90.44 247 HIS A C 1
ATOM 1823 O O . HIS A 1 247 ? -18.864 -17.874 -7.235 1.00 90.44 247 HIS A O 1
ATOM 1829 N N . ALA A 1 248 ? -18.471 -19.854 -8.186 1.00 89.81 248 ALA A N 1
ATOM 1830 C CA . ALA A 1 248 ? -17.226 -20.065 -7.472 1.00 89.81 248 ALA A CA 1
ATOM 1831 C C . ALA A 1 248 ? -16.148 -20.608 -8.395 1.00 89.81 248 ALA A C 1
ATOM 1833 O O . ALA A 1 248 ? -16.407 -21.402 -9.299 1.00 89.81 248 ALA A O 1
ATOM 1834 N N . SER A 1 249 ? -14.918 -20.204 -8.124 1.00 87.75 249 SER A N 1
ATOM 1835 C CA . SER A 1 249 ? -13.730 -20.903 -8.577 1.00 87.75 249 SER A CA 1
ATOM 1836 C C . SER A 1 249 ? -13.079 -21.514 -7.345 1.00 87.75 249 SER A C 1
ATOM 1838 O O . SER A 1 249 ? -12.335 -20.848 -6.629 1.00 87.75 249 SER A O 1
ATOM 1840 N N . VAL A 1 250 ? -13.390 -22.789 -7.092 1.00 82.25 250 VAL A N 1
ATOM 1841 C CA . VAL A 1 250 ? -12.764 -23.588 -6.029 1.00 82.25 250 VAL A CA 1
ATOM 1842 C C . VAL A 1 250 ? -11.229 -23.585 -6.127 1.00 82.25 250 VAL A C 1
ATOM 1844 O O . VAL A 1 250 ? -10.599 -23.346 -5.103 1.00 82.25 250 VAL A O 1
ATOM 1847 N N . PRO A 1 251 ? -10.582 -23.756 -7.304 1.00 83.38 251 PRO A N 1
ATOM 1848 C CA . PRO A 1 251 ? -9.115 -23.728 -7.365 1.00 83.38 251 PRO A CA 1
ATOM 1849 C C . PRO A 1 251 ? -8.507 -22.354 -7.042 1.00 83.38 251 PRO A C 1
ATOM 1851 O O . PRO A 1 251 ? -7.346 -22.289 -6.656 1.00 83.38 251 PRO A O 1
ATOM 1854 N N . ALA A 1 252 ? -9.271 -21.268 -7.189 1.00 83.31 252 ALA A N 1
ATOM 1855 C CA . ALA A 1 252 ? -8.834 -19.910 -6.864 1.00 83.31 252 ALA A CA 1
ATOM 1856 C C . ALA A 1 252 ? -9.401 -19.401 -5.526 1.00 83.31 252 ALA A C 1
ATOM 1858 O O . ALA A 1 252 ? -9.290 -18.208 -5.245 1.00 83.31 252 ALA A O 1
ATOM 1859 N N . ASN A 1 253 ? -10.059 -20.263 -4.735 1.00 85.56 253 ASN A N 1
ATOM 1860 C CA . ASN A 1 253 ? -10.745 -19.906 -3.486 1.00 85.56 253 ASN A CA 1
ATOM 1861 C C . ASN A 1 253 ? -11.599 -18.625 -3.590 1.00 85.56 253 ASN A C 1
ATOM 1863 O O . ASN A 1 253 ? -11.665 -17.828 -2.659 1.00 85.56 253 ASN A O 1
ATOM 1867 N N . THR A 1 254 ? -12.237 -18.401 -4.741 1.00 85.69 254 THR A N 1
ATOM 1868 C CA . THR A 1 254 ? -12.980 -17.167 -5.030 1.00 85.69 254 THR A CA 1
ATOM 1869 C C . THR A 1 254 ? -14.461 -17.479 -5.184 1.00 85.69 254 THR A C 1
ATOM 1871 O O . THR A 1 254 ? -14.832 -18.319 -6.006 1.00 85.69 254 THR A O 1
ATOM 1874 N N . PHE A 1 255 ? -15.311 -16.763 -4.447 1.00 90.44 255 PHE A N 1
ATOM 1875 C CA . PHE A 1 255 ? -16.766 -16.915 -4.470 1.00 90.44 255 PHE A CA 1
ATOM 1876 C C . PHE A 1 255 ? -17.428 -15.580 -4.822 1.00 90.44 255 PHE A C 1
ATOM 1878 O O . PHE A 1 255 ? -17.104 -14.542 -4.253 1.00 90.44 255 PHE A O 1
ATOM 1885 N N . ALA A 1 256 ? -18.365 -15.610 -5.762 1.00 89.75 256 ALA A N 1
ATOM 1886 C CA . ALA A 1 256 ? -19.198 -14.489 -6.165 1.00 89.75 256 ALA A CA 1
ATOM 1887 C C . ALA A 1 256 ? -20.660 -14.837 -5.869 1.00 89.75 256 ALA A C 1
ATOM 1889 O O . ALA A 1 256 ? -21.248 -15.711 -6.513 1.00 89.75 256 ALA A O 1
ATOM 1890 N N . ILE A 1 257 ? -21.228 -14.162 -4.877 1.00 91.94 257 ILE A N 1
ATOM 1891 C CA . ILE A 1 257 ? -22.578 -14.400 -4.367 1.00 91.94 257 ILE A CA 1
ATOM 1892 C C . ILE A 1 257 ? -23.475 -13.269 -4.862 1.00 91.94 257 ILE A C 1
ATOM 1894 O O . ILE A 1 257 ? -23.141 -12.095 -4.727 1.00 91.94 257 ILE A O 1
ATOM 1898 N N . TYR A 1 258 ? -24.607 -13.633 -5.452 1.00 86.94 258 TYR A N 1
ATOM 1899 C CA . TYR A 1 258 ? -25.589 -12.709 -5.998 1.00 86.94 258 TYR A CA 1
ATOM 1900 C C . TYR A 1 258 ? -26.932 -12.984 -5.341 1.00 86.94 258 TYR A C 1
ATOM 1902 O O . TYR A 1 258 ? -27.485 -14.079 -5.455 1.00 86.94 258 TYR A O 1
ATOM 1910 N N . GLY A 1 259 ? -27.488 -11.975 -4.696 1.00 87.31 259 GLY A N 1
ATOM 1911 C CA . GLY A 1 259 ? -28.763 -12.094 -4.017 1.00 87.31 259 GLY A CA 1
ATOM 1912 C C . GLY A 1 259 ? -29.037 -10.866 -3.175 1.00 87.31 259 GLY A C 1
ATOM 1913 O O . GLY A 1 259 ? -28.191 -9.981 -3.051 1.00 87.31 259 GLY A O 1
ATOM 1914 N N . HIS A 1 260 ? -30.235 -10.825 -2.612 1.00 85.50 260 HIS A N 1
ATOM 1915 C CA . HIS A 1 260 ? -30.558 -9.859 -1.579 1.00 85.50 260 HIS A CA 1
ATOM 1916 C C . HIS A 1 260 ? -29.911 -10.325 -0.269 1.00 85.50 260 HIS A C 1
ATOM 1918 O O . HIS A 1 260 ? -30.180 -11.442 0.172 1.00 85.50 260 HIS A O 1
ATOM 1924 N N . GLY A 1 261 ? -29.021 -9.506 0.290 1.00 90.00 261 GLY A N 1
ATOM 1925 C CA . GLY A 1 261 ? -28.420 -9.746 1.600 1.00 90.00 261 GLY A CA 1
ATOM 1926 C C . GLY A 1 261 ? -29.202 -8.996 2.668 1.00 90.00 261 GLY A C 1
ATOM 1927 O O . GLY A 1 261 ? -29.447 -7.801 2.519 1.00 90.00 261 GLY A O 1
ATOM 1928 N N . GLU A 1 262 ? -29.597 -9.697 3.722 1.00 89.88 262 GLU A N 1
ATOM 1929 C CA . GLU A 1 262 ? -30.268 -9.137 4.893 1.00 89.88 262 GLU A CA 1
ATOM 1930 C C . GLU A 1 262 ? -29.292 -9.144 6.068 1.00 89.88 262 GLU A C 1
ATOM 1932 O O . GLU A 1 262 ? -28.743 -10.192 6.402 1.00 89.88 262 GLU A O 1
ATOM 1937 N N . ASP A 1 263 ? -29.069 -7.989 6.693 1.00 90.31 263 ASP A N 1
ATOM 1938 C CA . ASP A 1 263 ? -28.335 -7.918 7.956 1.00 90.31 263 ASP A CA 1
ATOM 1939 C C . ASP A 1 263 ? -29.248 -8.420 9.084 1.00 90.31 263 ASP A C 1
ATOM 1941 O O . ASP A 1 263 ? -30.279 -7.808 9.362 1.00 90.31 263 ASP A O 1
ATOM 1945 N N . LYS A 1 264 ? -28.884 -9.548 9.701 1.00 86.50 264 LYS A N 1
ATOM 1946 C CA . LYS A 1 264 ? -29.596 -10.168 10.827 1.00 86.50 264 LYS A CA 1
ATOM 1947 C C . LYS A 1 264 ? -28.684 -10.282 12.035 1.00 86.50 264 LYS A C 1
ATOM 1949 O O . LYS A 1 264 ? -27.476 -10.493 11.894 1.00 86.50 264 LYS A O 1
ATOM 1954 N N . GLU A 1 265 ? -29.262 -10.188 13.225 1.00 83.94 265 GLU A N 1
ATOM 1955 C CA . GLU A 1 265 ? -28.533 -10.538 14.438 1.00 83.94 265 GLU A CA 1
ATOM 1956 C C . GLU A 1 265 ? -28.356 -12.055 14.522 1.00 83.94 265 GLU A C 1
ATOM 1958 O O . GLU A 1 265 ? -29.215 -12.843 14.119 1.00 83.94 265 GLU A O 1
ATOM 1963 N N . LEU A 1 266 ? -27.224 -12.487 15.076 1.00 77.50 266 LEU A N 1
ATOM 1964 C CA . LEU A 1 266 ? -26.909 -13.907 15.193 1.00 77.50 266 LEU A CA 1
ATOM 1965 C C . LEU A 1 266 ? -27.926 -14.664 16.066 1.00 77.50 266 LEU A C 1
ATOM 1967 O O . LEU A 1 266 ? -28.163 -15.845 15.833 1.00 77.50 266 LEU A O 1
ATOM 1971 N N . THR A 1 267 ? -28.555 -13.973 17.018 1.00 76.31 267 THR A N 1
ATOM 1972 C CA . THR A 1 267 ? -29.623 -14.454 17.911 1.00 76.31 267 THR A CA 1
ATOM 1973 C C . THR A 1 267 ? -30.891 -14.874 17.163 1.00 76.31 267 THR A C 1
ATOM 1975 O O . THR A 1 267 ? -31.524 -15.850 17.559 1.00 76.31 267 THR A O 1
ATOM 1978 N N . GLU A 1 268 ? -31.232 -14.208 16.056 1.00 79.00 268 GLU A N 1
ATOM 1979 C CA . GLU A 1 268 ? -32.429 -14.494 15.249 1.00 79.00 268 GLU A CA 1
ATOM 1980 C C . GLU A 1 268 ? -32.280 -15.749 14.374 1.00 79.00 268 GLU A C 1
ATOM 1982 O O . GLU A 1 268 ? -33.268 -16.309 13.900 1.00 79.00 268 GLU A O 1
ATOM 1987 N N . LEU A 1 269 ? -31.041 -16.200 14.155 1.00 75.38 269 LEU A N 1
ATOM 1988 C CA . LEU A 1 269 ? -30.704 -17.360 13.321 1.00 75.38 269 LEU A CA 1
ATOM 1989 C C . LEU A 1 269 ? -30.399 -18.625 14.151 1.00 75.38 269 LEU A C 1
ATOM 1991 O O . LEU A 1 269 ? -30.133 -19.702 13.602 1.00 75.38 269 LEU A O 1
ATOM 1995 N N . VAL A 1 270 ? -30.455 -18.524 15.483 1.00 74.38 270 VAL A N 1
ATOM 1996 C CA . VAL A 1 270 ? -30.389 -19.666 16.409 1.00 74.38 270 VAL A CA 1
ATOM 1997 C C . VAL A 1 270 ? -31.749 -20.381 16.404 1.00 74.38 270 VAL A C 1
ATOM 1999 O O . VAL A 1 270 ? -32.778 -19.714 16.481 1.00 74.38 270 VAL A O 1
ATOM 2002 N N . PRO A 1 271 ? -31.811 -21.728 16.329 1.00 70.19 271 PRO A N 1
ATOM 2003 C CA . PRO A 1 271 ? -30.721 -22.691 16.531 1.00 70.19 271 PRO A CA 1
ATOM 2004 C C . PRO A 1 271 ? -30.028 -23.213 15.261 1.00 70.19 271 PRO A C 1
ATOM 2006 O O . PRO A 1 271 ? -29.001 -23.880 15.377 1.00 70.19 271 PRO A O 1
ATOM 2009 N N . GLY A 1 272 ? -30.544 -22.929 14.061 1.00 73.94 272 GLY A N 1
ATOM 2010 C CA . GLY A 1 272 ? -30.049 -23.525 12.808 1.00 73.94 272 GLY A CA 1
ATOM 2011 C C . GLY A 1 272 ? -28.595 -23.172 12.472 1.00 73.94 272 GLY A C 1
ATOM 2012 O O . GLY A 1 272 ? -27.852 -24.012 11.961 1.00 73.94 272 GLY A O 1
ATOM 2013 N N . ILE A 1 273 ? -28.161 -21.961 12.832 1.00 76.19 273 ILE A N 1
ATOM 2014 C CA . ILE A 1 273 ? -26.826 -21.445 12.508 1.00 76.19 273 ILE A CA 1
ATOM 2015 C C . ILE A 1 273 ? -25.700 -22.061 13.354 1.00 76.19 273 ILE A C 1
ATOM 2017 O O . ILE A 1 273 ? -24.539 -22.023 12.951 1.00 76.19 273 ILE A O 1
ATOM 2021 N N . LEU A 1 274 ? -26.018 -22.685 14.497 1.00 72.88 274 LEU A N 1
ATOM 2022 C CA . LEU A 1 274 ? -25.016 -23.257 15.410 1.00 72.88 274 LEU A CA 1
ATOM 2023 C C . LEU A 1 274 ? -24.179 -24.359 14.755 1.00 72.88 274 LEU A C 1
ATOM 2025 O O . LEU A 1 274 ? -22.992 -24.477 15.041 1.00 72.88 274 LEU A O 1
ATOM 2029 N N . ASN A 1 275 ? -24.773 -25.119 13.834 1.00 77.00 275 ASN A N 1
ATOM 2030 C CA . ASN A 1 275 ? -24.080 -26.186 13.111 1.00 77.00 275 ASN A CA 1
ATOM 2031 C C . ASN A 1 275 ? -23.130 -25.667 12.019 1.00 77.00 275 ASN A C 1
ATOM 2033 O O . ASN A 1 275 ? -22.335 -26.439 11.490 1.00 77.00 275 ASN A O 1
ATOM 2037 N N . GLN A 1 276 ? -23.221 -24.382 11.661 1.00 74.94 276 GLN A N 1
ATOM 2038 C CA . GLN A 1 276 ? -22.391 -23.739 10.635 1.00 74.94 276 GLN A CA 1
ATOM 2039 C C . GLN A 1 276 ? -21.262 -22.894 11.237 1.00 74.94 276 GLN A C 1
ATOM 2041 O O . GLN A 1 276 ? -20.365 -22.452 10.521 1.00 74.94 276 GLN A O 1
ATOM 2046 N N . LEU A 1 277 ? -21.300 -22.661 12.550 1.00 74.62 277 LEU A N 1
ATOM 2047 C CA . LEU A 1 277 ? -20.294 -21.889 13.262 1.00 74.62 277 LEU A CA 1
ATOM 2048 C C . LEU A 1 277 ? -19.097 -22.769 13.629 1.00 74.62 277 LEU A C 1
ATOM 2050 O O . LEU A 1 277 ? -19.240 -23.851 14.197 1.00 74.62 277 LEU A O 1
ATOM 2054 N N . GLY A 1 278 ? -17.895 -22.273 13.335 1.00 76.69 278 GLY A N 1
ATOM 2055 C CA . GLY A 1 278 ? -16.657 -22.872 13.825 1.00 76.69 278 GLY A CA 1
ATOM 2056 C C . GLY A 1 278 ? -16.466 -22.649 15.335 1.00 76.69 278 GLY A C 1
ATOM 2057 O O . GLY A 1 278 ? -17.123 -21.785 15.926 1.00 76.69 278 GLY A O 1
ATOM 2058 N N . PRO A 1 279 ? -15.535 -23.381 15.975 1.00 73.12 279 PRO A N 1
ATOM 2059 C CA . PRO A 1 279 ? -15.253 -23.251 17.408 1.00 73.12 279 PRO A CA 1
ATOM 2060 C C . PRO A 1 279 ? -14.878 -21.816 17.823 1.00 73.12 279 PRO A C 1
ATOM 2062 O O . PRO A 1 279 ? -15.247 -21.381 18.913 1.00 73.12 279 PRO A O 1
ATOM 2065 N N . ASP A 1 280 ? -14.234 -21.057 16.933 1.00 71.19 280 ASP A N 1
ATOM 2066 C CA . ASP A 1 280 ? -13.851 -19.662 17.176 1.00 71.19 280 ASP A CA 1
ATOM 2067 C C . ASP A 1 280 ? -15.065 -18.720 17.209 1.00 71.19 280 ASP A C 1
ATOM 2069 O O . ASP A 1 280 ? -15.171 -17.851 18.074 1.00 71.19 280 ASP A O 1
ATOM 2073 N N . SER A 1 281 ? -16.037 -18.919 16.315 1.00 69.62 281 SER A N 1
ATOM 2074 C CA . SER A 1 281 ? -17.263 -18.115 16.280 1.00 69.62 281 SER A CA 1
ATOM 2075 C C . SER A 1 281 ? -18.198 -18.446 17.450 1.00 69.62 281 SER A C 1
ATOM 2077 O O . SER A 1 281 ? -18.886 -17.563 17.962 1.00 69.62 281 SER A O 1
ATOM 2079 N N . LEU A 1 282 ? -18.175 -19.694 17.935 1.00 68.94 282 LEU A N 1
ATOM 2080 C CA . LEU A 1 282 ? -18.870 -20.098 19.162 1.00 68.94 282 LEU A CA 1
ATOM 2081 C C . LEU A 1 282 ? -18.259 -19.463 20.420 1.00 68.94 282 LEU A C 1
ATOM 2083 O O . LEU A 1 282 ? -18.993 -19.149 21.357 1.00 68.94 282 LEU A O 1
ATOM 2087 N N . ALA A 1 283 ? -16.942 -19.239 20.456 1.00 71.12 283 ALA A N 1
ATOM 2088 C CA . ALA A 1 283 ? -16.295 -18.532 21.561 1.00 71.12 283 ALA A CA 1
ATOM 2089 C C . ALA A 1 283 ? -16.724 -17.055 21.619 1.00 71.12 283 ALA A C 1
ATOM 2091 O O . ALA A 1 283 ? -17.054 -16.550 22.693 1.00 71.12 283 ALA A O 1
ATOM 2092 N N . SER A 1 284 ? -16.813 -16.389 20.464 1.00 69.00 284 SER A N 1
ATOM 2093 C CA . SER A 1 284 ? -17.369 -15.033 20.355 1.00 69.00 284 SER A CA 1
ATOM 2094 C C . SER A 1 284 ? -18.834 -14.975 20.783 1.00 69.00 284 SER A C 1
ATOM 2096 O O . SER A 1 284 ? -19.227 -14.058 21.500 1.00 69.00 284 SER A O 1
ATOM 2098 N N . LEU A 1 285 ? -19.626 -15.984 20.415 1.00 66.81 285 LEU A N 1
ATOM 2099 C CA . LEU A 1 285 ? -21.014 -16.107 20.853 1.00 66.81 285 LEU A CA 1
ATOM 2100 C C . LEU A 1 285 ? -21.155 -16.304 22.357 1.00 66.81 285 LEU A C 1
ATOM 2102 O O . LEU A 1 285 ? -22.008 -15.667 22.965 1.00 66.81 285 LEU A O 1
ATOM 2106 N N . ARG A 1 286 ? -20.325 -17.156 22.969 1.00 71.69 286 ARG A N 1
ATOM 2107 C CA . ARG A 1 286 ? -20.310 -17.326 24.429 1.00 71.69 286 ARG A CA 1
ATOM 2108 C C . ARG A 1 286 ? -19.979 -16.016 25.121 1.00 71.69 286 ARG A C 1
ATOM 2110 O O . ARG A 1 286 ? -20.699 -15.625 26.026 1.00 71.69 286 ARG A O 1
ATOM 2117 N N . LYS A 1 287 ? -18.973 -15.294 24.627 1.00 73.56 287 LYS A N 1
ATOM 2118 C CA . LYS A 1 287 ? -18.602 -13.979 25.153 1.00 73.56 287 LYS A CA 1
ATOM 2119 C C . LYS A 1 287 ? -19.735 -12.955 25.009 1.00 73.56 287 LYS A C 1
ATOM 2121 O O . LYS A 1 287 ? -19.954 -12.155 25.913 1.00 73.56 287 LYS A O 1
ATOM 2126 N N . LEU A 1 288 ? -20.470 -12.986 23.896 1.00 69.75 288 LEU A N 1
ATOM 2127 C CA . LEU A 1 288 ? -21.614 -12.101 23.677 1.00 69.75 288 LEU A CA 1
ATOM 2128 C C . LEU A 1 288 ? -22.796 -12.471 24.588 1.00 69.75 288 LEU A C 1
ATOM 2130 O O . LEU A 1 288 ? -23.385 -11.589 25.207 1.00 69.75 288 LEU A O 1
ATOM 2134 N N . ALA A 1 289 ? -23.096 -13.763 24.738 1.00 67.69 289 ALA A N 1
ATOM 2135 C CA . ALA A 1 289 ? -24.128 -14.258 25.645 1.00 67.69 289 ALA A CA 1
ATOM 2136 C C . ALA A 1 289 ? -23.802 -13.938 27.115 1.00 67.69 289 ALA A C 1
ATOM 2138 O O . ALA A 1 289 ? -24.669 -13.468 27.847 1.00 67.69 289 ALA A O 1
ATOM 2139 N N . GLU A 1 290 ? -22.542 -14.107 27.524 1.00 76.38 290 GLU A N 1
ATOM 2140 C CA . GLU A 1 290 ? -22.038 -13.702 28.841 1.00 76.38 290 GLU A CA 1
ATOM 2141 C C . GLU A 1 290 ? -22.173 -12.188 29.040 1.00 76.38 290 GLU A C 1
ATOM 2143 O O . GLU A 1 290 ? -22.627 -11.757 30.097 1.00 76.38 290 GLU A O 1
ATOM 2148 N N . SER A 1 291 ? -21.877 -11.380 28.011 1.00 68.81 291 SER A N 1
ATOM 2149 C CA . SER A 1 291 ? -22.044 -9.922 28.076 1.00 68.81 291 SER A CA 1
ATOM 2150 C C . SER A 1 291 ? -23.510 -9.492 28.236 1.00 68.81 291 SER A C 1
ATOM 2152 O O . SER A 1 291 ? -23.813 -8.567 28.994 1.00 68.81 291 SER A O 1
ATOM 2154 N N . TYR A 1 292 ? -24.439 -10.202 27.588 1.00 68.50 292 TYR A N 1
ATOM 2155 C CA . TYR A 1 292 ? -25.876 -9.955 27.710 1.00 68.50 292 TYR A CA 1
ATOM 2156 C C . TYR A 1 292 ? -26.408 -10.358 29.091 1.00 68.50 292 TYR A C 1
ATOM 2158 O O . TYR A 1 292 ? -27.186 -9.614 29.689 1.00 68.50 292 TYR A O 1
ATOM 2166 N N . GLN A 1 293 ? -25.939 -11.485 29.638 1.00 69.81 293 GLN A N 1
ATOM 2167 C CA . GLN A 1 293 ? -26.266 -11.910 31.003 1.00 69.81 293 GLN A CA 1
ATOM 2168 C C . GLN A 1 293 ? -25.691 -10.953 32.057 1.00 69.81 293 GLN A C 1
ATOM 2170 O O . GLN A 1 293 ? -26.359 -10.676 33.051 1.00 69.81 293 GLN A O 1
ATOM 2175 N N . SER A 1 294 ? -24.493 -10.394 31.839 1.00 66.75 294 SER A N 1
ATOM 2176 C CA . SER A 1 294 ? -23.940 -9.368 32.732 1.00 66.75 294 SER A CA 1
ATOM 2177 C C . SER A 1 294 ? -24.704 -8.044 32.657 1.00 66.75 294 SER A C 1
ATOM 2179 O O . SER A 1 294 ? -24.949 -7.439 33.695 1.00 66.75 294 SER A O 1
ATOM 2181 N N . MET A 1 295 ? -25.177 -7.630 31.474 1.00 58.88 295 MET A N 1
ATOM 2182 C CA . MET A 1 295 ? -25.998 -6.417 31.338 1.00 58.88 295 MET A CA 1
ATOM 2183 C C . MET A 1 295 ? -27.407 -6.575 31.926 1.00 58.88 295 MET A C 1
ATOM 2185 O O . MET A 1 295 ? -27.964 -5.602 32.431 1.00 58.88 295 MET A O 1
ATOM 2189 N N . GLN A 1 296 ? -27.984 -7.781 31.907 1.00 57.41 296 GLN A N 1
ATOM 2190 C CA . GLN A 1 296 ? -29.232 -8.058 32.630 1.00 57.41 296 GLN A CA 1
ATOM 2191 C C . GLN A 1 296 ? -29.038 -8.092 34.150 1.00 57.41 296 GLN A C 1
ATOM 2193 O O . GLN A 1 296 ? -29.960 -7.733 34.875 1.00 57.41 296 GLN A O 1
ATOM 2198 N N . LYS A 1 297 ? -27.844 -8.453 34.641 1.00 54.00 297 LYS A N 1
ATOM 2199 C CA . LYS A 1 297 ? -27.514 -8.394 36.073 1.00 54.00 297 LYS A CA 1
ATOM 2200 C C . LYS A 1 297 ? -27.219 -6.982 36.590 1.00 54.00 297 LYS A C 1
ATOM 2202 O O . LYS A 1 297 ? -27.493 -6.723 37.753 1.00 54.00 297 LYS A O 1
ATOM 2207 N N . GLU A 1 298 ? -26.711 -6.069 35.761 1.00 45.97 298 GLU A N 1
ATOM 2208 C CA . GLU A 1 298 ? -26.384 -4.693 36.189 1.00 45.97 298 GLU A CA 1
ATOM 2209 C C . GLU A 1 298 ? -27.540 -3.684 36.063 1.00 45.97 298 GLU A C 1
ATOM 2211 O O . GLU A 1 298 ? -27.446 -2.580 36.587 1.00 45.97 298 GLU A O 1
ATOM 2216 N N . LYS A 1 299 ? -28.666 -4.045 35.434 1.00 44.16 299 LYS A N 1
ATOM 2217 C CA . LYS A 1 299 ? -29.888 -3.211 35.417 1.00 44.16 299 LYS A CA 1
ATOM 2218 C C . LYS A 1 299 ? -30.850 -3.471 36.589 1.00 44.16 299 LYS A C 1
ATOM 2220 O O . LYS A 1 299 ? -31.987 -3.011 36.544 1.00 44.16 299 LYS A O 1
ATOM 2225 N N . GLY A 1 300 ? -30.404 -4.200 37.615 1.00 43.53 300 GLY A N 1
ATOM 2226 C CA . GLY A 1 300 ? -31.208 -4.574 38.783 1.00 43.53 300 GLY A CA 1
ATOM 2227 C C . GLY A 1 300 ? -30.992 -3.748 40.056 1.00 43.53 300 GLY A C 1
ATOM 2228 O O . GLY A 1 300 ? -31.712 -3.982 41.016 1.00 43.53 300 GLY A O 1
ATOM 2229 N N . GLU A 1 301 ? -30.052 -2.799 40.101 1.00 42.25 301 GLU A N 1
ATOM 2230 C CA . GLU A 1 301 ? -29.788 -1.994 41.308 1.00 42.25 301 GLU A CA 1
ATOM 2231 C C . GLU A 1 301 ? -29.299 -0.585 40.935 1.00 42.25 301 GLU A C 1
ATOM 2233 O O . GLU A 1 301 ? -28.111 -0.367 40.734 1.00 42.25 301 GLU A O 1
ATOM 2238 N N . ASP A 1 302 ? -30.230 0.358 40.760 1.00 31.89 302 ASP A N 1
ATOM 2239 C CA . ASP A 1 302 ? -30.302 1.623 41.519 1.00 31.89 302 ASP A CA 1
ATOM 2240 C C . ASP A 1 302 ? -31.192 2.650 40.799 1.00 31.89 302 ASP A C 1
ATOM 2242 O O . ASP A 1 302 ? -30.853 3.169 39.734 1.00 31.89 302 ASP A O 1
ATOM 2246 N N . GLY A 1 303 ? -32.306 3.002 41.447 1.00 30.81 303 GLY A N 1
ATOM 2247 C CA . GLY A 1 303 ? -33.078 4.207 41.142 1.00 30.81 303 GLY A CA 1
ATOM 2248 C C . GLY A 1 303 ? -34.590 4.010 41.138 1.00 30.81 303 GLY A C 1
ATOM 2249 O O . GLY A 1 303 ? -35.166 3.849 40.076 1.00 30.81 303 GLY A O 1
ATOM 2250 N N . GLU A 1 304 ? -35.236 4.057 42.307 1.00 29.06 304 GLU A N 1
ATOM 2251 C CA . GLU A 1 304 ? -36.169 5.145 42.664 1.00 29.06 304 GLU A CA 1
ATOM 2252 C C . GLU A 1 304 ? -36.936 4.841 43.960 1.00 29.06 304 GLU A C 1
ATOM 2254 O O . GLU A 1 304 ? -37.461 3.755 44.187 1.00 29.06 304 GLU A O 1
ATOM 2259 N N . LYS A 1 305 ? -37.006 5.855 44.827 1.00 30.05 305 LYS A N 1
ATOM 2260 C CA . LYS A 1 305 ? -37.947 5.940 45.942 1.00 30.05 305 LYS A CA 1
ATOM 2261 C C . LYS A 1 305 ? -38.822 7.169 45.700 1.00 30.05 305 LYS A C 1
ATOM 2263 O O . LYS A 1 305 ? -38.251 8.249 45.535 1.00 30.05 305 LYS A O 1
ATOM 2268 N N . LYS A 1 306 ? -40.138 6.964 45.869 1.00 30.11 306 LYS A N 1
ATOM 2269 C CA . LYS A 1 306 ? -41.278 7.905 45.987 1.00 30.11 306 LYS A CA 1
ATOM 2270 C C . LYS A 1 306 ? -42.042 8.216 44.699 1.00 30.11 306 LYS A C 1
ATOM 2272 O O . LYS A 1 306 ? -41.418 8.592 43.722 1.00 30.11 306 LYS A O 1
ATOM 2277 N N . ASP A 1 307 ? -43.372 8.204 44.648 1.00 30.05 307 ASP A N 1
ATOM 2278 C CA . ASP A 1 307 ? -44.459 7.863 45.584 1.00 30.05 307 ASP A CA 1
ATOM 2279 C C . ASP A 1 307 ? -45.723 7.630 44.701 1.00 30.05 307 ASP A C 1
ATOM 2281 O O . ASP A 1 307 ? -45.866 8.287 43.670 1.00 30.05 307 ASP A O 1
ATOM 2285 N N . ASP A 1 308 ? -46.602 6.734 45.163 1.00 30.73 308 ASP A N 1
ATOM 2286 C CA . ASP A 1 308 ? -48.066 6.639 44.967 1.00 30.73 308 ASP A CA 1
ATOM 2287 C C . ASP A 1 308 ? -48.740 6.108 43.666 1.00 30.73 308 ASP A C 1
ATOM 2289 O O . ASP A 1 308 ? -48.819 6.772 42.635 1.00 30.73 308 ASP A O 1
ATOM 2293 N N . GLU A 1 309 ? -49.358 4.932 43.882 1.00 31.03 309 GLU A N 1
ATOM 2294 C CA . GLU A 1 309 ? -50.740 4.495 43.567 1.00 31.03 309 GLU A CA 1
ATOM 2295 C C . GLU A 1 309 ? -51.089 3.730 42.255 1.00 31.03 309 GLU A C 1
ATOM 2297 O O . GLU A 1 309 ? -51.010 4.242 41.140 1.00 31.03 309 GLU A O 1
ATOM 2302 N N . ASP A 1 310 ? -51.583 2.501 42.516 1.00 32.72 310 ASP A N 1
ATOM 2303 C CA . ASP A 1 310 ? -52.604 1.673 41.838 1.00 32.72 310 ASP A CA 1
ATOM 2304 C C . ASP A 1 310 ? -52.211 0.550 40.836 1.00 32.72 310 ASP A C 1
ATOM 2306 O O . ASP A 1 310 ? -52.042 0.763 39.637 1.00 32.72 310 ASP A O 1
ATOM 2310 N N . GLU A 1 311 ? -52.128 -0.668 41.411 1.00 35.38 311 GLU A N 1
ATOM 2311 C CA . GLU A 1 311 ? -52.820 -1.939 41.057 1.00 35.38 311 GLU A CA 1
ATOM 2312 C C . GLU A 1 311 ? -52.777 -2.473 39.600 1.00 35.38 311 GLU A C 1
ATOM 2314 O O . GLU A 1 311 ? -53.494 -2.001 38.722 1.00 35.38 311 GLU A O 1
ATOM 2319 N N . ASP A 1 312 ? -51.972 -3.517 39.331 1.00 36.47 312 ASP A N 1
ATOM 2320 C CA . ASP A 1 312 ? -52.402 -4.940 39.369 1.00 36.47 312 ASP A CA 1
ATOM 2321 C C . ASP A 1 312 ? -51.427 -5.897 38.627 1.00 36.47 312 ASP A C 1
ATOM 2323 O O . ASP A 1 312 ? -51.060 -5.678 37.474 1.00 36.47 312 ASP A O 1
ATOM 2327 N N . ASP A 1 313 ? -51.058 -6.964 39.350 1.00 42.25 313 ASP A N 1
ATOM 2328 C CA . ASP A 1 313 ? -50.722 -8.351 38.969 1.00 42.25 313 ASP A CA 1
ATOM 2329 C C . ASP A 1 313 ? -49.813 -8.690 37.764 1.00 42.25 313 ASP A C 1
ATOM 2331 O O . ASP A 1 313 ? -50.205 -8.612 36.603 1.00 42.25 313 ASP A O 1
ATOM 2335 N N . ASP A 1 314 ? -48.630 -9.249 38.072 1.00 42.56 314 ASP A N 1
ATOM 2336 C CA . ASP A 1 314 ? -48.312 -10.667 37.788 1.00 42.56 314 ASP A CA 1
ATOM 2337 C C . ASP A 1 314 ? -46.938 -11.054 38.395 1.00 42.56 314 ASP A C 1
ATOM 2339 O O . ASP A 1 314 ? -45.886 -11.007 37.749 1.00 42.56 314 ASP A O 1
ATOM 2343 N N . ASP A 1 315 ? -46.955 -11.459 39.670 1.00 44.16 315 ASP A N 1
ATOM 2344 C CA . ASP A 1 315 ? -45.824 -12.068 40.383 1.00 44.16 315 ASP A CA 1
ATOM 2345 C C . ASP A 1 315 ? -45.491 -13.461 39.806 1.00 44.16 315 ASP A C 1
ATOM 2347 O O . ASP A 1 315 ? -46.071 -14.483 40.188 1.00 44.16 315 ASP A O 1
ATOM 2351 N N . ILE A 1 316 ? -44.505 -13.528 38.907 1.00 48.75 316 ILE A N 1
ATOM 2352 C CA . ILE A 1 316 ? -43.799 -14.778 38.588 1.00 48.75 316 ILE A CA 1
ATOM 2353 C C . ILE A 1 316 ? -42.748 -15.018 39.688 1.00 48.75 316 ILE A C 1
ATOM 2355 O O . ILE A 1 316 ? -41.821 -14.217 39.814 1.00 48.75 316 ILE A O 1
ATOM 2359 N N . PRO A 1 317 ? -42.835 -16.104 40.483 1.00 54.38 317 PRO A N 1
ATOM 2360 C CA . PRO A 1 317 ? -41.884 -16.350 41.561 1.00 54.38 317 PRO A CA 1
ATOM 2361 C C . PRO A 1 317 ? -40.502 -16.763 41.028 1.00 54.38 317 PRO A C 1
ATOM 2363 O O . PRO A 1 317 ? -40.384 -17.597 40.128 1.00 54.38 317 PRO A O 1
ATOM 2366 N N . ASP A 1 318 ? -39.461 -16.188 41.632 1.00 58.31 318 ASP A N 1
ATOM 2367 C CA . ASP A 1 318 ? -38.050 -16.384 41.288 1.00 58.31 318 ASP A CA 1
ATOM 2368 C C . ASP A 1 318 ? -37.575 -17.821 41.592 1.00 58.31 318 ASP A C 1
ATOM 2370 O O . ASP A 1 318 ? -37.853 -18.388 42.656 1.00 58.31 318 ASP A O 1
ATOM 2374 N N . LEU A 1 319 ? -36.871 -18.439 40.639 1.00 51.44 319 LEU A N 1
ATOM 2375 C CA . LEU A 1 319 ? -36.438 -19.835 40.729 1.00 51.44 319 LEU A CA 1
ATOM 2376 C C . LEU A 1 319 ? -35.196 -19.948 41.618 1.00 51.44 319 LEU A C 1
ATOM 2378 O O . LEU A 1 319 ? -34.095 -19.536 41.256 1.00 51.44 319 LEU A O 1
ATOM 2382 N N . VAL A 1 320 ? -35.382 -20.572 42.780 1.00 48.03 320 VAL A N 1
ATOM 2383 C CA . VAL A 1 320 ? -34.335 -20.867 43.764 1.00 48.03 320 VAL A CA 1
ATOM 2384 C C . VAL A 1 320 ? -33.166 -21.615 43.108 1.00 48.03 320 VAL A C 1
ATOM 2386 O O . VAL A 1 320 ? -33.303 -22.745 42.636 1.00 48.03 320 VAL A O 1
ATOM 2389 N N . ALA A 1 321 ? -31.989 -20.991 43.091 1.00 47.50 321 ALA A N 1
ATOM 2390 C CA . ALA A 1 321 ? -30.759 -21.608 42.615 1.00 47.50 321 ALA A CA 1
ATOM 2391 C C . ALA A 1 321 ? -30.262 -22.656 43.630 1.00 47.50 321 ALA A C 1
ATOM 2393 O O . ALA A 1 321 ? -29.788 -22.283 44.703 1.00 47.50 321 ALA A O 1
ATOM 2394 N N . GLY A 1 322 ? -30.321 -23.955 43.300 1.00 54.28 322 GLY A N 1
ATOM 2395 C CA . GLY A 1 322 ? -29.567 -24.951 44.076 1.00 54.28 322 GLY A CA 1
ATOM 2396 C C . GLY A 1 322 ? -29.964 -26.429 44.054 1.00 54.28 322 GLY A C 1
ATOM 2397 O O . GLY A 1 322 ? -29.163 -27.225 44.536 1.00 54.28 322 GLY A O 1
ATOM 2398 N N . GLU A 1 323 ? -31.108 -26.856 43.512 1.00 44.25 323 GLU A N 1
ATOM 2399 C CA . GLU A 1 323 ? -31.525 -28.270 43.622 1.00 44.25 323 GLU A CA 1
ATOM 2400 C C . GLU A 1 323 ? -31.509 -29.003 42.269 1.00 44.25 323 GLU A C 1
ATOM 2402 O O . GLU A 1 323 ? -32.481 -29.020 41.517 1.00 44.25 323 GLU A O 1
ATOM 2407 N N . ASN A 1 324 ? -30.370 -29.630 41.954 1.00 48.59 324 ASN A N 1
ATOM 2408 C CA . ASN A 1 324 ? -30.258 -30.607 40.868 1.00 48.59 324 ASN A CA 1
ATOM 2409 C C . ASN A 1 324 ? -31.006 -31.903 41.239 1.00 48.59 324 ASN A C 1
ATOM 2411 O O . ASN A 1 324 ? -30.660 -32.577 42.209 1.00 48.59 324 ASN A O 1
ATOM 2415 N N . PHE A 1 325 ? -31.979 -32.286 40.411 1.00 48.31 325 PHE A N 1
ATOM 2416 C CA . PHE A 1 325 ? -32.843 -33.468 40.544 1.00 48.31 325 PHE A CA 1
ATOM 2417 C C . PHE A 1 325 ? -32.210 -34.780 40.027 1.00 48.31 325 PHE A C 1
ATOM 2419 O O . PHE A 1 325 ? -32.871 -35.584 39.376 1.00 48.31 325 PHE A O 1
ATOM 2426 N N . GLU A 1 326 ? -30.938 -35.051 40.328 1.00 54.19 326 GLU A N 1
ATOM 2427 C CA . GLU A 1 326 ? -30.333 -36.361 40.032 1.00 54.19 326 GLU A CA 1
ATOM 2428 C C . GLU A 1 326 ? -29.548 -36.910 41.229 1.00 54.19 326 GLU A C 1
ATOM 2430 O O . GLU A 1 326 ? -28.337 -36.737 41.347 1.00 54.19 326 GLU A O 1
ATOM 2435 N N . SER A 1 327 ? -30.238 -37.642 42.113 1.00 42.16 327 SER A N 1
ATOM 2436 C CA . SER A 1 327 ? -29.625 -38.765 42.834 1.00 42.16 327 SER A CA 1
ATOM 2437 C C . SER A 1 327 ? -30.655 -39.814 43.293 1.00 42.16 327 SER A C 1
ATOM 2439 O O . SER A 1 327 ? -31.531 -39.552 44.106 1.00 42.16 327 SER A O 1
ATOM 2441 N N . LYS A 1 328 ? -30.473 -41.025 42.746 1.00 41.22 328 LYS A N 1
ATOM 2442 C CA . LYS A 1 328 ? -30.834 -42.365 43.248 1.00 41.22 328 LYS A CA 1
ATOM 2443 C C . LYS A 1 328 ? -32.285 -42.674 43.657 1.00 41.22 328 LYS A C 1
ATOM 2445 O O . LYS A 1 328 ? -32.686 -42.474 44.797 1.00 41.22 328 LYS A O 1
ATOM 2450 N N . ALA A 1 329 ? -32.956 -43.441 42.796 1.00 40.09 329 ALA A N 1
ATOM 2451 C CA . ALA A 1 329 ? -33.761 -44.577 43.246 1.00 40.09 329 ALA A CA 1
ATOM 2452 C C . ALA A 1 329 ? -32.925 -45.863 43.087 1.00 40.09 329 ALA A C 1
ATOM 2454 O O . ALA A 1 329 ? -32.786 -46.392 41.985 1.00 40.09 329 ALA A O 1
ATOM 2455 N N . GLU A 1 330 ? -32.327 -46.335 44.183 1.00 42.16 330 GLU A N 1
ATOM 2456 C CA . GLU A 1 330 ? -31.997 -47.755 44.348 1.00 42.16 330 GLU A CA 1
ATOM 2457 C C . GLU A 1 330 ? -33.292 -48.456 44.779 1.00 42.16 330 GLU A C 1
ATOM 2459 O O . GLU A 1 330 ? -33.926 -48.057 45.754 1.00 42.16 330 GLU A O 1
ATOM 2464 N N . VAL A 1 331 ? -33.712 -49.440 43.986 1.00 52.44 331 VAL A N 1
ATOM 2465 C CA . VAL A 1 331 ? -34.872 -50.300 44.236 1.00 52.44 331 VAL A CA 1
ATOM 2466 C C . VAL A 1 331 ? -34.399 -51.472 45.095 1.00 52.44 331 VAL A C 1
ATOM 2468 O O . VAL A 1 331 ? -33.432 -52.141 44.724 1.00 52.44 331 VAL A O 1
ATOM 2471 N N . GLU A 1 332 ? -35.067 -51.684 46.228 1.00 40.94 332 GLU A N 1
ATOM 2472 C CA . GLU A 1 332 ? -35.105 -52.970 46.940 1.00 40.94 332 GLU A CA 1
ATOM 2473 C C . GLU A 1 332 ? -36.058 -53.936 46.222 1.00 40.94 332 GLU A C 1
ATOM 2475 O O . GLU A 1 332 ? -37.165 -53.488 45.831 1.00 40.94 332 GLU A O 1
#

Organism: NCBI:txid48097

Radius of gyration: 29.4 Å; chains: 1; bounding box: 73×113×65 Å

Sequence (332 aa):
MFPNSVLTLAFLPLSLAHFQLKFPASRGFTDDTESNFPCGGFDDVQQQRTDFPIGGGPIQLHMEHPQTNVAVYMAIGDNPGDGFSIVAQQQLQVSGLGDFCLGSVAVPAGLNVSDGTKASIQVVTNSHEAGGLYQCADVTLVNNAQINLNDNCKNQTGMSVTQENISGNPNGTSTEASPSSATSGGAAGKGTPRRKVKKVHRAAGTDDKKLQTALKKLNVQPIQAIEEVNMFKSDGNVIHFSAPKVHASVPANTFAIYGHGEDKELTELVPGILNQLGPDSLASLRKLAESYQSMQKEKGEDGEKKDDEDEDDDDIPDLVAGENFESKAEVE

pLDDT: mean 77.14, std 20.97, range [29.06, 98.31]

Secondary structure (DSSP, 8-state):
------------------EEEEETTBS---TTTTTSTTTTT--SPPSSPEEEETT-EEEEEEE-SSEEEEEEEEEESS--TT---EEEEEEEEEESSEEEEEEEEPPPTT----TTEEEEEEEEEE-SSSSEEEEEEEEEEESS----HHHH----TT-EEEEEEESS-GGG-------------------------------THHHHHHHHHHHHHTT-EEEP---EEEEE-TTSEEEEEES-EEEEEGGGTEEEEES-EEEEEGGGGTTGGGGG--HHHHHHHHHHHHHHHHHHHHTTS--------------PPP--TT----------

InterPro domains:
  IPR002715 Nascent polypeptide-associated complex NAC domain [PF01849] (208-264)
  IPR002715 Nascent polypeptide-associated complex NAC domain [PS51151] (205-270)
  IPR002715 Nascent polypeptide-associated complex NAC domain [SM01407] (208-264)
  IPR038187 NAC A/B domain superfamily [G3DSA:2.20.70.30] (220-277)
  IPR039370 Transcription factor BTF3 [PTHR10351] (189-331)
  IPR046530 Copper acquisition factor BIM1-like domain [PF20238] (17-158)